Protein AF-A0A5F0LUX5-F1 (afdb_monomer_lite)

Sequence (230 aa):
MQLNRREIWKDPVWSKVIAALILGTASVIAITFIPDWETKIPALLRSEINIKIWLLVAMMLAMIVACCYFKSGRQEKNENITSAQWFAEIEEQIRDCNYARIYLREFTHPDKFRSEHRESLFSFMTSLANRLKAGADIKIIAYHDTPSEKSGVDWLKVEVQDDKALLEKIKLIQIQPTSNASSMYLFDNGIVIYNRRSKSNYTYHIDDQKGSIVHLLIENGFAMTEKGLS

Structure (mmCIF, N/CA/C/O backbone):
data_AF-A0A5F0LUX5-F1
#
_entry.id   AF-A0A5F0LUX5-F1
#
loop_
_atom_site.group_PDB
_atom_site.id
_atom_site.type_symbol
_atom_site.label_atom_id
_atom_site.label_alt_id
_atom_site.label_comp_id
_atom_site.label_asym_id
_atom_site.label_entity_id
_atom_site.label_seq_id
_atom_site.pdbx_PDB_ins_code
_atom_site.Cartn_x
_atom_site.Cartn_y
_atom_site.Cartn_z
_atom_site.occupancy
_atom_site.B_iso_or_equiv
_atom_site.auth_seq_id
_atom_site.auth_comp_id
_atom_site.auth_asym_id
_atom_site.auth_atom_id
_atom_site.pdbx_PDB_model_num
ATOM 1 N N . MET A 1 1 ? 3.925 -30.697 -13.540 1.00 39.03 1 MET A N 1
ATOM 2 C CA . MET A 1 1 ? 4.472 -29.328 -13.454 1.00 39.03 1 MET A CA 1
ATOM 3 C C . MET A 1 1 ? 4.975 -28.942 -14.841 1.00 39.03 1 MET A C 1
ATOM 5 O O . MET A 1 1 ? 6.067 -29.339 -15.222 1.00 39.03 1 MET A O 1
ATOM 9 N N . GLN A 1 2 ? 4.135 -28.307 -15.662 1.00 35.53 2 GLN A N 1
ATOM 10 C CA . GLN A 1 2 ? 4.548 -27.831 -16.984 1.00 35.53 2 GLN A CA 1
ATOM 11 C C . GLN A 1 2 ? 4.947 -26.367 -16.835 1.00 35.53 2 GLN A C 1
ATOM 13 O O . GLN A 1 2 ? 4.088 -25.502 -16.714 1.00 35.53 2 GLN A O 1
ATOM 18 N N . LEU A 1 3 ? 6.252 -26.099 -16.779 1.00 44.84 3 LEU A N 1
ATOM 19 C CA . LEU A 1 3 ? 6.750 -24.731 -16.870 1.00 44.84 3 LEU A CA 1
ATOM 20 C C . LEU A 1 3 ? 6.350 -24.178 -18.239 1.00 44.84 3 LEU A C 1
ATOM 22 O O . LEU A 1 3 ? 6.792 -24.678 -19.279 1.00 44.84 3 LEU A O 1
ATOM 26 N N . ASN A 1 4 ? 5.492 -23.163 -18.236 1.00 53.38 4 ASN A N 1
ATOM 27 C CA . ASN A 1 4 ? 5.083 -22.463 -19.438 1.00 53.38 4 ASN A CA 1
ATOM 28 C C . ASN A 1 4 ? 6.338 -21.818 -20.049 1.00 53.38 4 ASN A C 1
ATOM 30 O O . ASN A 1 4 ? 6.911 -20.886 -19.487 1.00 53.38 4 ASN A O 1
ATOM 34 N N . ARG A 1 5 ? 6.828 -22.344 -21.182 1.00 51.91 5 ARG A N 1
ATOM 35 C CA . ARG A 1 5 ? 8.139 -21.970 -21.762 1.00 51.91 5 ARG A CA 1
ATOM 36 C C . ARG A 1 5 ? 8.290 -20.469 -22.030 1.00 51.91 5 ARG A C 1
ATOM 38 O O . ARG A 1 5 ? 9.411 -19.983 -22.116 1.00 51.91 5 ARG A O 1
ATOM 45 N N . ARG A 1 6 ? 7.180 -19.734 -22.158 1.00 53.44 6 ARG A N 1
ATOM 46 C CA . ARG A 1 6 ? 7.165 -18.273 -22.336 1.00 53.44 6 ARG A CA 1
ATOM 47 C C . ARG A 1 6 ? 7.378 -17.485 -21.037 1.00 53.44 6 ARG A C 1
ATOM 49 O O . ARG A 1 6 ? 7.792 -16.334 -21.112 1.00 53.44 6 ARG A O 1
ATOM 56 N N . GLU A 1 7 ? 7.123 -18.075 -19.873 1.00 56.16 7 GLU A N 1
ATOM 57 C CA . GLU A 1 7 ? 7.269 -17.417 -18.564 1.00 56.16 7 GLU A CA 1
ATOM 58 C C . GLU A 1 7 ? 8.693 -17.514 -18.012 1.00 56.16 7 GLU A C 1
ATOM 60 O O . GLU A 1 7 ? 9.159 -16.570 -17.383 1.00 56.16 7 GLU A O 1
ATOM 65 N N . ILE A 1 8 ? 9.435 -18.578 -18.343 1.00 55.50 8 ILE A N 1
ATOM 66 C CA . ILE A 1 8 ? 10.843 -18.747 -17.932 1.00 55.50 8 ILE A CA 1
ATOM 67 C C . ILE A 1 8 ? 11.717 -17.567 -18.398 1.00 55.50 8 ILE A C 1
ATOM 69 O O . ILE A 1 8 ? 12.615 -17.128 -17.685 1.00 55.50 8 ILE A O 1
ATOM 73 N N . TRP A 1 9 ? 11.430 -17.013 -19.580 1.00 50.03 9 TRP A N 1
ATOM 74 C CA . TRP A 1 9 ? 12.147 -15.852 -20.120 1.00 50.03 9 TRP A CA 1
ATOM 75 C C . TRP A 1 9 ? 11.791 -14.529 -19.433 1.00 50.03 9 TRP A C 1
ATOM 77 O O . TRP A 1 9 ? 12.544 -13.566 -19.552 1.00 50.03 9 TRP A O 1
ATOM 87 N N . LYS A 1 10 ? 10.654 -14.470 -18.731 1.00 50.97 10 LYS A N 1
ATOM 88 C CA . LYS A 1 10 ? 10.195 -13.284 -17.993 1.00 50.97 10 LYS A CA 1
ATOM 89 C C . LYS A 1 10 ? 10.723 -13.247 -16.557 1.00 50.97 10 LYS A C 1
ATOM 91 O O . LYS A 1 10 ? 10.686 -12.190 -15.929 1.00 50.97 10 LYS A O 1
ATOM 96 N N . ASP A 1 11 ? 11.228 -14.369 -16.050 1.00 54.53 11 ASP A N 1
ATOM 97 C CA . ASP A 1 11 ? 11.832 -14.454 -14.725 1.00 54.53 11 ASP A CA 1
ATOM 98 C C . ASP A 1 11 ? 13.263 -13.860 -14.737 1.00 54.53 11 ASP A C 1
ATOM 100 O O . ASP A 1 11 ? 14.115 -14.287 -15.527 1.00 54.53 11 ASP A O 1
ATOM 104 N N . PRO A 1 12 ? 13.568 -12.869 -13.877 1.00 53.97 12 PRO A N 1
ATOM 105 C CA . PRO A 1 12 ? 14.841 -12.143 -13.878 1.00 53.97 12 PRO A CA 1
ATOM 106 C C . PRO A 1 12 ? 16.047 -12.966 -13.402 1.00 53.97 12 PRO A C 1
ATOM 108 O O . PRO A 1 12 ? 17.187 -12.533 -13.599 1.00 53.97 12 PRO A O 1
ATOM 111 N N . VAL A 1 13 ? 15.830 -14.112 -12.753 1.00 62.50 13 VAL A N 1
ATOM 112 C CA . VAL A 1 13 ? 16.888 -15.020 -12.294 1.00 62.50 13 VAL A CA 1
ATOM 113 C C . VAL A 1 13 ? 17.136 -16.088 -13.353 1.00 62.50 13 VAL A C 1
ATOM 115 O O . VAL A 1 13 ? 18.269 -16.240 -13.815 1.00 62.50 13 VAL A O 1
ATOM 118 N N . TRP A 1 14 ? 16.083 -16.767 -13.813 1.00 56.81 14 TRP A N 1
ATOM 119 C CA . TRP A 1 14 ? 16.217 -17.839 -14.805 1.00 56.81 14 TRP A CA 1
ATOM 120 C C . TRP A 1 14 ? 16.662 -17.333 -16.175 1.00 56.81 14 TRP A C 1
ATOM 122 O O . TRP A 1 14 ? 17.494 -17.976 -16.812 1.00 56.81 14 TRP A O 1
ATOM 132 N N . SER A 1 15 ? 16.216 -16.148 -16.597 1.00 56.31 15 SER A N 1
ATOM 133 C CA . SER A 1 15 ? 16.693 -15.525 -17.840 1.00 56.31 15 SER A CA 1
ATOM 134 C C . SER A 1 15 ? 18.202 -15.260 -17.828 1.00 56.31 15 SER A C 1
ATOM 136 O O . SER A 1 15 ? 18.863 -15.478 -18.841 1.00 56.31 15 SER A O 1
ATOM 138 N N . LYS A 1 16 ? 18.782 -14.868 -16.683 1.00 56.31 16 LYS A N 1
ATOM 139 C CA . LYS A 1 16 ? 20.234 -14.662 -16.537 1.00 56.31 16 LYS A CA 1
ATOM 140 C C . LYS A 1 16 ? 21.002 -15.974 -16.561 1.00 56.31 16 LYS A C 1
ATOM 142 O O . LYS A 1 16 ? 22.034 -16.053 -17.219 1.00 56.31 16 LYS A O 1
ATOM 147 N N . VAL A 1 17 ? 20.497 -16.995 -15.867 1.00 65.50 17 VAL A N 1
ATOM 148 C CA . VAL A 1 17 ? 21.111 -18.330 -15.843 1.00 65.50 17 VAL A CA 1
ATOM 149 C C . VAL A 1 17 ? 21.105 -18.940 -17.243 1.00 65.50 17 VAL A C 1
ATOM 151 O O . VAL A 1 17 ? 22.137 -19.419 -17.701 1.00 65.50 17 VAL A O 1
ATOM 154 N N . ILE A 1 18 ? 19.981 -18.853 -17.958 1.00 66.94 18 ILE A N 1
ATOM 155 C CA . ILE A 1 18 ? 19.844 -19.371 -19.323 1.00 66.94 18 ILE A CA 1
ATOM 156 C C . ILE A 1 18 ? 20.700 -18.565 -20.303 1.00 66.94 18 ILE A C 1
ATOM 158 O O . ILE A 1 18 ? 21.395 -19.163 -21.119 1.00 66.94 18 ILE A O 1
ATOM 162 N N . ALA A 1 19 ? 20.727 -17.233 -20.205 1.00 66.12 19 ALA A N 1
ATOM 163 C CA . ALA A 1 19 ? 21.589 -16.401 -21.045 1.00 66.12 19 ALA A CA 1
ATOM 164 C C . ALA A 1 19 ? 23.079 -16.702 -20.817 1.00 66.12 19 ALA A C 1
ATOM 166 O O . ALA A 1 19 ? 23.827 -16.827 -21.782 1.00 66.12 19 ALA A O 1
ATOM 167 N N . ALA A 1 20 ? 23.506 -16.882 -19.564 1.00 66.56 20 ALA A N 1
ATOM 168 C CA . ALA A 1 20 ? 24.876 -17.268 -19.236 1.00 66.56 20 ALA A CA 1
ATOM 169 C C . ALA A 1 20 ? 25.217 -18.675 -19.755 1.00 66.56 20 ALA A C 1
ATOM 171 O O . ALA A 1 20 ? 26.311 -18.882 -20.272 1.00 66.56 20 ALA A O 1
ATOM 172 N N . LEU A 1 21 ? 24.275 -19.621 -19.684 1.00 65.12 21 LEU A N 1
ATOM 173 C CA . LEU A 1 21 ? 24.427 -20.968 -20.242 1.00 65.12 21 LEU A CA 1
ATOM 174 C C . LEU A 1 21 ? 24.542 -20.946 -21.766 1.00 65.12 21 LEU A C 1
ATOM 176 O O . LEU A 1 21 ? 25.412 -21.620 -22.310 1.00 65.12 21 LEU A O 1
ATOM 180 N N . ILE A 1 22 ? 23.713 -20.156 -22.451 1.00 70.12 22 ILE A N 1
ATOM 181 C CA . ILE A 1 22 ? 23.752 -19.996 -23.911 1.00 70.12 22 ILE A CA 1
ATOM 182 C C . ILE A 1 22 ? 25.054 -19.313 -24.338 1.00 70.12 22 ILE A C 1
ATOM 184 O O . ILE A 1 22 ? 25.709 -19.787 -25.258 1.00 70.12 22 ILE A O 1
ATOM 188 N N . LEU A 1 23 ? 25.476 -18.247 -23.653 1.00 65.38 23 LEU A N 1
ATOM 189 C CA . LEU A 1 23 ? 26.739 -17.562 -23.942 1.00 65.38 23 LEU A CA 1
ATOM 190 C C . LEU A 1 23 ? 27.949 -18.461 -23.669 1.00 65.38 23 LEU A C 1
ATOM 192 O O . LEU A 1 23 ? 28.864 -18.521 -24.489 1.00 65.38 23 LEU A O 1
ATOM 196 N N . GLY A 1 24 ? 27.946 -19.196 -22.556 1.00 62.47 24 GLY A N 1
ATOM 197 C CA . GLY A 1 24 ? 29.001 -20.147 -22.213 1.00 62.47 24 GLY A CA 1
ATOM 198 C C . GLY A 1 24 ? 29.095 -21.293 -23.220 1.00 62.47 24 GLY A C 1
ATOM 199 O O . GLY A 1 24 ? 30.175 -21.576 -23.732 1.00 62.47 24 GLY A O 1
ATOM 200 N N . THR A 1 25 ? 27.964 -21.905 -23.581 1.00 64.19 25 THR A N 1
ATOM 201 C CA . THR A 1 25 ? 27.935 -22.991 -24.577 1.00 64.19 25 THR A CA 1
ATOM 202 C C . THR A 1 25 ? 28.280 -22.502 -25.979 1.00 64.19 25 THR A C 1
ATOM 204 O O . THR A 1 25 ? 29.067 -23.157 -26.656 1.00 64.19 25 THR A O 1
ATOM 207 N N . ALA A 1 26 ? 27.796 -21.333 -26.403 1.00 64.44 26 ALA A N 1
ATOM 208 C CA . ALA A 1 26 ? 28.172 -20.735 -27.683 1.00 64.44 26 ALA A CA 1
ATOM 209 C C . ALA A 1 26 ? 29.674 -20.420 -27.751 1.00 64.44 26 ALA A C 1
ATOM 211 O O . ALA A 1 26 ? 30.292 -20.639 -28.789 1.00 64.44 26 ALA A O 1
ATOM 212 N N . SER A 1 27 ? 30.275 -19.971 -26.644 1.00 59.75 27 SER A N 1
ATOM 213 C CA . SER A 1 27 ? 31.717 -19.700 -26.568 1.00 59.75 27 SER A CA 1
ATOM 214 C C . SER A 1 27 ? 32.540 -20.983 -26.685 1.00 59.75 27 SER A C 1
ATOM 216 O O . SER A 1 27 ? 33.513 -21.025 -27.430 1.00 59.75 27 SER A O 1
ATOM 218 N N . VAL A 1 28 ? 32.123 -22.057 -26.007 1.00 60.16 28 VAL A N 1
ATOM 219 C CA . VAL A 1 28 ? 32.787 -23.368 -26.091 1.00 60.16 28 VAL A CA 1
ATOM 220 C C . VAL A 1 28 ? 32.645 -23.969 -27.490 1.00 60.16 28 VAL A C 1
ATOM 222 O O . VAL A 1 28 ? 33.631 -24.435 -28.052 1.00 60.16 28 VAL A O 1
ATOM 225 N N . ILE A 1 29 ? 31.455 -23.899 -28.093 1.00 61.84 29 ILE A N 1
ATOM 226 C CA . ILE A 1 29 ? 31.216 -24.372 -29.463 1.00 61.84 29 ILE A CA 1
ATOM 227 C C . ILE A 1 29 ? 32.040 -23.558 -30.472 1.00 61.84 29 ILE A C 1
ATOM 229 O O . ILE A 1 29 ? 32.637 -24.119 -31.385 1.00 61.84 29 ILE A O 1
ATOM 233 N N . ALA A 1 30 ? 32.140 -22.238 -30.304 1.00 61.66 30 ALA A N 1
ATOM 234 C CA . ALA A 1 30 ? 32.976 -21.406 -31.166 1.00 61.66 30 ALA A CA 1
ATOM 235 C C . ALA A 1 30 ? 34.464 -21.794 -31.091 1.00 61.66 30 ALA A C 1
ATOM 237 O O . ALA A 1 30 ? 35.152 -21.749 -32.109 1.00 61.66 30 ALA A O 1
ATOM 238 N N . ILE A 1 31 ? 34.950 -22.218 -29.918 1.00 57.31 31 ILE A N 1
ATOM 239 C CA . ILE A 1 31 ? 36.327 -22.697 -29.729 1.00 57.31 31 ILE A CA 1
ATOM 240 C C . ILE A 1 31 ? 36.535 -24.065 -30.397 1.00 57.31 31 ILE A C 1
ATOM 242 O O . ILE A 1 31 ? 37.577 -24.280 -31.014 1.00 57.31 31 ILE A O 1
ATOM 246 N N . THR A 1 32 ? 35.551 -24.973 -30.356 1.00 57.22 32 THR A N 1
ATOM 247 C CA . THR A 1 32 ? 35.679 -26.310 -30.970 1.00 57.22 32 THR A CA 1
ATOM 248 C C . THR A 1 32 ? 35.641 -26.296 -32.501 1.00 57.22 32 THR A C 1
ATOM 250 O O . THR A 1 32 ? 36.148 -27.227 -33.123 1.00 57.22 32 THR A O 1
ATOM 253 N N . PHE A 1 33 ? 35.114 -25.239 -33.127 1.00 57.28 33 PHE A N 1
ATOM 254 C CA . PHE A 1 33 ? 35.184 -25.036 -34.582 1.00 57.28 33 PHE A CA 1
ATOM 255 C C . PHE A 1 33 ? 36.511 -24.426 -35.067 1.00 57.28 33 PHE A C 1
ATOM 257 O O . PHE A 1 33 ? 36.697 -24.252 -36.274 1.00 57.28 33 PHE A O 1
ATOM 264 N N . ILE A 1 34 ? 37.447 -24.117 -34.163 1.00 57.03 34 ILE A N 1
ATOM 265 C CA . ILE A 1 34 ? 38.789 -23.644 -34.508 1.00 57.03 34 ILE A CA 1
ATOM 266 C C . ILE A 1 34 ? 39.762 -24.830 -34.400 1.00 57.03 34 ILE A C 1
ATOM 268 O O . ILE A 1 34 ? 40.179 -25.180 -33.294 1.00 57.03 34 ILE A O 1
ATOM 272 N N . PRO A 1 35 ? 40.162 -25.458 -35.522 1.00 51.22 35 PRO A N 1
ATOM 273 C CA . PRO A 1 35 ? 41.185 -26.497 -35.488 1.00 51.22 35 PRO A CA 1
ATOM 274 C C . PRO A 1 35 ? 42.510 -25.916 -34.967 1.00 51.22 35 PRO A C 1
ATOM 276 O O . PRO A 1 35 ? 42.914 -24.813 -35.361 1.00 51.22 35 PRO A O 1
ATOM 279 N N . ASP A 1 36 ? 43.162 -26.661 -34.073 1.00 61.41 36 ASP A N 1
ATOM 280 C CA . ASP A 1 36 ? 44.402 -26.305 -33.362 1.00 61.41 36 ASP A CA 1
ATOM 281 C C . ASP A 1 36 ? 44.287 -25.111 -32.392 1.00 61.41 36 ASP A C 1
ATOM 283 O O . ASP A 1 36 ? 45.225 -24.321 -32.246 1.00 61.41 36 ASP A O 1
ATOM 287 N N . TRP A 1 37 ? 43.143 -24.953 -31.713 1.00 57.84 37 TRP A N 1
ATOM 288 C CA . TRP A 1 37 ? 42.893 -23.845 -30.774 1.00 57.84 37 TRP A CA 1
ATOM 289 C C . TRP A 1 37 ? 43.972 -23.702 -29.682 1.00 57.84 37 TRP A C 1
ATOM 291 O O . TRP A 1 37 ? 44.360 -22.579 -29.355 1.00 57.84 37 TRP A O 1
ATOM 301 N N . GLU A 1 38 ? 44.527 -24.814 -29.191 1.00 58.00 38 GLU A N 1
ATOM 302 C CA . GLU A 1 38 ? 45.569 -24.843 -28.151 1.00 58.00 38 GLU A CA 1
ATOM 303 C C . GLU A 1 38 ? 46.856 -24.108 -28.569 1.00 58.00 38 GLU A C 1
ATOM 305 O O . GLU A 1 38 ? 47.526 -23.497 -27.738 1.00 58.00 38 GLU A O 1
ATOM 310 N N . THR A 1 39 ? 47.175 -24.088 -29.868 1.00 56.75 39 THR A N 1
ATOM 311 C CA . THR A 1 39 ? 48.375 -23.415 -30.402 1.00 56.75 39 THR A CA 1
ATOM 312 C C . THR A 1 39 ? 48.097 -21.996 -30.907 1.00 56.75 39 THR A C 1
ATOM 314 O O . THR A 1 39 ? 49.012 -21.174 -30.986 1.00 56.75 39 THR A O 1
ATOM 317 N N . LYS A 1 40 ? 46.833 -21.667 -31.209 1.00 55.56 40 LYS A N 1
ATOM 318 C CA . LYS A 1 40 ? 46.423 -20.378 -31.795 1.00 55.56 40 LYS A CA 1
ATOM 319 C C . LYS A 1 40 ? 46.017 -19.318 -30.771 1.00 55.56 40 LYS A C 1
ATOM 321 O O . LYS A 1 40 ? 46.127 -18.135 -31.085 1.00 55.56 40 LYS A O 1
ATOM 326 N N . ILE A 1 41 ? 45.614 -19.688 -29.551 1.00 56.81 41 ILE A N 1
ATOM 327 C CA . ILE A 1 41 ? 45.318 -18.717 -28.475 1.00 56.81 41 ILE A CA 1
ATOM 328 C C . ILE A 1 41 ? 46.547 -17.857 -28.103 1.00 56.81 41 ILE A C 1
ATOM 330 O O . ILE A 1 41 ? 46.407 -16.636 -28.013 1.00 56.81 41 ILE A O 1
ATOM 334 N N . PRO A 1 42 ? 47.768 -18.413 -27.967 1.00 52.94 42 PRO A N 1
ATOM 335 C CA . PRO A 1 42 ? 48.966 -17.600 -27.743 1.00 52.94 42 PRO A CA 1
ATOM 336 C C . PRO A 1 42 ? 49.358 -16.742 -28.962 1.00 52.94 42 PRO A C 1
ATOM 338 O O . PRO A 1 42 ? 49.936 -15.668 -28.800 1.00 52.94 42 PRO A O 1
ATOM 341 N N . ALA A 1 43 ? 49.029 -17.187 -30.183 1.00 52.41 43 ALA A N 1
ATOM 342 C CA . ALA A 1 43 ? 49.294 -16.458 -31.429 1.00 52.41 43 ALA A CA 1
ATOM 343 C C . ALA A 1 43 ? 48.304 -15.298 -31.679 1.00 52.41 43 ALA A C 1
ATOM 345 O O . ALA A 1 43 ? 48.686 -14.272 -32.248 1.00 52.41 43 ALA A O 1
ATOM 346 N N . LEU A 1 44 ? 47.065 -15.425 -31.189 1.00 50.25 44 LEU A N 1
ATOM 347 C CA . LEU A 1 44 ? 46.037 -14.373 -31.149 1.00 50.25 44 LEU A CA 1
ATOM 348 C C . LEU A 1 44 ? 46.464 -13.153 -30.316 1.00 50.25 44 LEU A C 1
ATOM 350 O O . LEU A 1 44 ? 46.037 -12.040 -30.600 1.00 50.25 44 LEU A O 1
ATOM 354 N N . LEU A 1 45 ? 47.336 -13.348 -29.323 1.00 50.69 45 LEU A N 1
ATOM 355 C CA . LEU A 1 45 ? 47.925 -12.274 -28.513 1.00 50.69 45 LEU A CA 1
ATOM 356 C C . LEU A 1 45 ? 49.103 -11.560 -29.198 1.00 50.69 45 LEU A C 1
ATOM 358 O O . LEU A 1 45 ? 49.541 -10.521 -28.708 1.00 50.69 45 LEU A O 1
ATOM 362 N N . ARG A 1 46 ? 49.647 -12.109 -30.295 1.00 50.25 46 ARG A N 1
ATOM 363 C CA . ARG A 1 46 ? 50.899 -11.634 -30.914 1.00 50.25 46 ARG A CA 1
ATOM 364 C C . ARG A 1 46 ? 50.812 -11.218 -32.383 1.00 50.25 46 ARG A C 1
ATOM 366 O O . ARG A 1 46 ? 51.818 -10.730 -32.885 1.00 50.25 46 ARG A O 1
ATOM 373 N N . SER A 1 47 ? 49.695 -11.391 -33.089 1.00 46.59 47 SER A N 1
ATOM 374 C CA . SER A 1 47 ? 49.672 -11.152 -34.543 1.00 46.59 47 SER A CA 1
ATOM 375 C C . SER A 1 47 ? 48.464 -10.371 -35.057 1.00 46.59 47 SER A C 1
ATOM 377 O O . SER A 1 47 ? 47.387 -10.377 -34.463 1.00 46.59 47 SER A O 1
ATOM 379 N N . GLU A 1 48 ? 48.718 -9.669 -36.165 1.00 53.56 48 GLU A N 1
ATOM 380 C CA . GLU A 1 48 ? 47.841 -8.763 -36.904 1.00 53.56 48 GLU A CA 1
ATOM 381 C C . GLU A 1 48 ? 46.412 -9.296 -37.051 1.00 53.56 48 GLU A C 1
ATOM 383 O O . GLU A 1 48 ? 46.151 -10.420 -37.487 1.00 53.56 48 GLU A O 1
ATOM 388 N N . ILE A 1 49 ? 45.469 -8.458 -36.630 1.00 52.25 49 ILE A N 1
ATOM 389 C CA . ILE A 1 49 ? 44.107 -8.866 -36.319 1.00 52.25 49 ILE A CA 1
ATOM 390 C C . ILE A 1 49 ? 43.330 -9.152 -37.608 1.00 52.25 49 ILE A C 1
ATOM 392 O O . ILE A 1 49 ? 43.008 -8.259 -38.389 1.00 52.25 49 ILE A O 1
ATOM 396 N N . ASN A 1 50 ? 42.983 -10.422 -37.800 1.00 59.44 50 ASN A N 1
ATOM 397 C CA . ASN A 1 50 ? 42.218 -10.920 -38.937 1.00 59.44 50 ASN A CA 1
ATOM 398 C C . ASN A 1 50 ? 40.753 -10.424 -38.869 1.00 59.44 50 ASN A C 1
ATOM 400 O O . ASN A 1 50 ? 40.089 -10.593 -37.845 1.00 59.44 50 ASN A O 1
ATOM 404 N N . ILE A 1 51 ? 40.218 -9.856 -39.960 1.00 56.16 51 ILE A N 1
ATOM 405 C CA . ILE A 1 51 ? 38.860 -9.260 -40.063 1.00 56.16 51 ILE A CA 1
ATOM 406 C C . ILE A 1 51 ? 37.741 -10.175 -39.529 1.00 56.16 51 ILE A C 1
ATOM 408 O O . ILE A 1 51 ? 36.747 -9.702 -38.976 1.00 56.16 51 ILE A O 1
ATOM 412 N N . LYS A 1 52 ? 37.916 -11.496 -39.632 1.00 57.59 52 LYS A N 1
ATOM 413 C CA . LYS A 1 52 ? 36.961 -12.494 -39.124 1.00 57.59 52 LYS A CA 1
ATOM 414 C C . LYS A 1 52 ? 36.784 -12.445 -37.598 1.00 57.59 52 LYS A C 1
ATOM 416 O O . LYS A 1 52 ? 35.690 -12.710 -37.110 1.00 57.59 52 LYS A O 1
ATOM 421 N N . ILE A 1 53 ? 37.824 -12.071 -36.850 1.00 62.59 53 ILE A N 1
ATOM 422 C CA . ILE A 1 53 ? 37.773 -11.934 -35.385 1.00 62.59 53 ILE A CA 1
ATOM 423 C C . ILE A 1 53 ? 37.002 -10.665 -35.003 1.00 62.59 53 ILE A C 1
ATOM 425 O O . ILE A 1 53 ? 36.156 -10.708 -34.112 1.00 62.59 53 ILE A O 1
ATOM 429 N N . TRP A 1 54 ? 37.207 -9.561 -35.729 1.00 61.19 54 TRP A N 1
ATOM 430 C CA . TRP A 1 54 ? 36.440 -8.326 -35.535 1.00 61.19 54 TRP A CA 1
ATOM 431 C C . TRP A 1 54 ? 34.947 -8.506 -35.820 1.00 61.19 54 TRP A C 1
ATOM 433 O O . TRP A 1 54 ? 34.123 -7.976 -35.079 1.00 61.19 54 TRP A O 1
ATOM 443 N N . LEU A 1 55 ? 34.587 -9.306 -36.829 1.00 63.59 55 LEU A N 1
ATOM 444 C CA . LEU A 1 55 ? 33.194 -9.677 -37.103 1.00 63.59 55 LEU A CA 1
ATOM 445 C C . LEU A 1 55 ? 32.554 -10.442 -35.934 1.00 63.59 55 LEU A C 1
ATOM 447 O O . LEU A 1 55 ? 31.424 -10.142 -35.555 1.00 63.59 55 LEU A O 1
ATOM 451 N N . LEU A 1 56 ? 33.280 -11.380 -35.320 1.00 66.50 56 LEU A N 1
ATOM 452 C CA . LEU A 1 56 ? 32.811 -12.126 -34.145 1.00 66.50 56 LEU A CA 1
ATOM 453 C C . LEU A 1 56 ? 32.617 -11.222 -32.920 1.00 66.50 56 LEU A C 1
ATOM 455 O O . LEU A 1 56 ? 31.588 -11.304 -32.248 1.00 66.50 56 LEU A O 1
ATOM 459 N N . VAL A 1 57 ? 33.569 -10.322 -32.657 1.00 67.75 57 VAL A N 1
ATOM 460 C CA . VAL A 1 57 ? 33.474 -9.344 -31.561 1.00 67.75 57 VAL A CA 1
ATOM 461 C C . VAL A 1 57 ? 32.313 -8.372 -31.789 1.00 67.75 57 VAL A C 1
ATOM 463 O O . VAL A 1 57 ? 31.539 -8.121 -30.866 1.00 67.75 57 VAL A O 1
ATOM 466 N N . ALA A 1 58 ? 32.132 -7.878 -33.017 1.00 67.69 58 ALA A N 1
ATOM 467 C CA . ALA A 1 58 ? 31.020 -7.000 -33.376 1.00 67.69 58 ALA A CA 1
ATOM 468 C C . ALA A 1 58 ? 29.660 -7.691 -33.199 1.00 67.69 58 ALA A C 1
ATOM 470 O O . ALA A 1 58 ? 28.718 -7.082 -32.699 1.00 67.69 58 ALA A O 1
ATOM 471 N N . MET A 1 59 ? 29.563 -8.976 -33.545 1.00 71.31 59 MET A N 1
ATOM 472 C CA . MET A 1 59 ? 28.336 -9.757 -33.398 1.00 71.31 59 MET A CA 1
ATOM 473 C C . MET A 1 59 ? 28.004 -10.037 -31.922 1.00 71.31 59 MET A C 1
ATOM 475 O O . MET A 1 59 ? 26.843 -9.927 -31.530 1.00 71.31 59 MET A O 1
ATOM 479 N N . MET A 1 60 ? 29.009 -10.308 -31.076 1.00 73.25 60 MET A N 1
ATOM 480 C CA . MET A 1 60 ? 28.814 -10.400 -29.621 1.00 73.25 60 MET A CA 1
ATOM 481 C C . MET A 1 60 ? 28.392 -9.059 -29.011 1.00 73.25 60 MET A C 1
ATOM 483 O O . MET A 1 60 ? 27.450 -9.022 -28.221 1.00 73.25 60 MET A O 1
ATOM 487 N N . LEU A 1 61 ? 29.025 -7.950 -29.406 1.00 66.69 61 LEU A N 1
ATOM 488 C CA . LEU A 1 61 ? 28.641 -6.608 -28.957 1.00 66.69 61 LEU A CA 1
ATOM 489 C C . LEU A 1 61 ? 27.218 -6.248 -29.390 1.00 66.69 61 LEU A C 1
ATOM 491 O O . LEU A 1 61 ? 26.453 -5.750 -28.570 1.00 66.69 61 LEU A O 1
ATOM 495 N N . ALA A 1 62 ? 26.828 -6.551 -30.629 1.00 68.94 62 ALA A N 1
ATOM 496 C CA . ALA A 1 62 ? 25.468 -6.331 -31.115 1.00 68.94 62 ALA A CA 1
ATOM 497 C C . ALA A 1 62 ? 24.438 -7.141 -30.313 1.00 68.94 62 ALA A C 1
ATOM 499 O O . ALA A 1 62 ? 23.371 -6.626 -29.987 1.00 68.94 62 ALA A O 1
ATOM 500 N N . MET A 1 63 ? 24.772 -8.376 -29.930 1.00 73.56 63 MET A N 1
ATOM 501 C CA . MET A 1 63 ? 23.913 -9.222 -29.100 1.00 73.56 63 MET A CA 1
ATOM 502 C C . MET A 1 63 ? 23.790 -8.682 -27.666 1.00 73.56 63 MET A C 1
ATOM 504 O O . MET A 1 63 ? 22.689 -8.639 -27.122 1.00 73.56 63 MET A O 1
ATOM 508 N N . ILE A 1 64 ? 24.887 -8.189 -27.079 1.00 71.00 64 ILE A N 1
ATOM 509 C CA . ILE A 1 64 ? 24.887 -7.521 -25.767 1.00 71.00 64 ILE A CA 1
ATOM 510 C C . ILE A 1 64 ? 24.053 -6.235 -25.820 1.00 71.00 64 ILE A C 1
ATOM 512 O O . ILE A 1 64 ? 23.213 -6.019 -24.949 1.00 71.00 64 ILE A O 1
ATOM 516 N N . VAL A 1 65 ? 24.234 -5.404 -26.850 1.00 65.75 65 VAL A N 1
ATOM 517 C CA . VAL A 1 65 ? 23.462 -4.168 -27.048 1.00 65.75 65 VAL A CA 1
ATOM 518 C C . VAL A 1 65 ? 21.983 -4.484 -27.255 1.00 65.75 65 VAL A C 1
ATOM 520 O O . VAL A 1 65 ? 21.149 -3.828 -26.638 1.00 65.75 65 VAL A O 1
ATOM 523 N N . ALA A 1 66 ? 21.641 -5.517 -28.029 1.00 64.94 66 ALA A N 1
ATOM 524 C CA . ALA A 1 66 ? 20.265 -5.977 -28.195 1.00 64.94 66 ALA A CA 1
ATOM 525 C C . ALA A 1 66 ? 19.666 -6.460 -26.863 1.00 64.94 66 ALA A C 1
ATOM 527 O O . ALA A 1 66 ? 18.568 -6.042 -26.508 1.00 64.94 66 ALA A O 1
ATOM 528 N N . CYS A 1 67 ? 20.393 -7.255 -26.070 1.00 60.69 67 CYS A N 1
ATOM 529 C CA . CYS A 1 67 ? 19.959 -7.656 -24.728 1.00 60.69 67 CYS A CA 1
ATOM 530 C C . CYS A 1 67 ? 19.771 -6.454 -23.785 1.00 60.69 67 CYS A C 1
ATOM 532 O O . CYS A 1 67 ? 18.800 -6.418 -23.026 1.00 60.69 67 CYS A O 1
ATOM 534 N N . CYS A 1 68 ? 20.650 -5.452 -23.846 1.00 52.47 68 CYS A N 1
ATOM 535 C CA . CYS A 1 68 ? 20.506 -4.205 -23.092 1.00 52.47 68 CYS A CA 1
ATOM 536 C C . CYS A 1 68 ? 19.297 -3.378 -23.565 1.00 52.47 68 CYS A C 1
ATOM 538 O O . CYS A 1 68 ? 18.576 -2.834 -22.730 1.00 52.47 68 CYS A O 1
ATOM 540 N N . TYR A 1 69 ? 19.018 -3.339 -24.872 1.00 52.34 69 TYR A N 1
ATOM 541 C CA . TYR A 1 69 ? 17.844 -2.670 -25.440 1.00 52.34 69 TYR A CA 1
ATOM 542 C C . TYR A 1 69 ? 16.535 -3.372 -25.058 1.00 52.34 69 TYR A C 1
ATOM 544 O O . TYR A 1 69 ? 15.587 -2.709 -24.643 1.00 52.34 69 TYR A O 1
ATOM 552 N N . PHE A 1 70 ? 16.488 -4.708 -25.090 1.00 52.56 70 PHE A N 1
ATOM 553 C CA . PHE A 1 70 ? 15.326 -5.475 -24.623 1.00 52.56 70 PHE A CA 1
ATOM 554 C C . PHE A 1 70 ? 15.079 -5.306 -23.115 1.00 52.56 70 PHE A C 1
ATOM 556 O O . PHE A 1 70 ? 13.929 -5.302 -22.679 1.00 52.56 70 PHE A O 1
ATOM 563 N N . LYS A 1 71 ? 16.130 -5.084 -22.313 1.00 45.59 71 LYS A N 1
ATOM 564 C CA . LYS A 1 71 ? 16.017 -4.738 -20.885 1.00 45.59 71 LYS A CA 1
ATOM 565 C C . LYS A 1 71 ? 15.455 -3.323 -20.658 1.00 45.59 71 LYS A C 1
ATOM 567 O O . LYS A 1 71 ? 14.808 -3.090 -19.642 1.00 45.59 71 LYS A O 1
ATOM 572 N N . SER A 1 72 ? 15.657 -2.406 -21.606 1.00 36.59 72 SER A N 1
ATOM 573 C CA . SER A 1 72 ? 15.175 -1.016 -21.555 1.00 36.59 72 SER A CA 1
ATOM 574 C C . SER A 1 72 ? 13.704 -0.842 -21.962 1.00 36.59 72 SER A C 1
ATOM 576 O O . SER A 1 72 ? 13.169 0.256 -21.829 1.00 36.59 72 SER A O 1
ATOM 578 N N . GLY A 1 73 ? 13.036 -1.897 -22.446 1.00 34.81 73 GLY A N 1
ATOM 579 C CA . GLY A 1 73 ? 11.614 -1.863 -22.816 1.00 34.81 73 GLY A CA 1
ATOM 580 C C . GLY A 1 73 ? 10.648 -1.859 -21.626 1.00 34.81 73 GLY A C 1
ATOM 581 O O . GLY A 1 73 ? 9.457 -1.618 -21.805 1.00 34.81 73 GLY A O 1
ATOM 582 N N . ARG A 1 74 ? 11.140 -2.093 -20.403 1.00 42.47 74 ARG A N 1
ATOM 583 C CA . ARG A 1 74 ? 10.372 -1.833 -19.183 1.00 42.47 74 ARG A CA 1
ATOM 584 C C . ARG A 1 74 ? 10.564 -0.356 -18.850 1.00 42.47 74 ARG A C 1
ATOM 586 O O . ARG A 1 74 ? 11.404 -0.005 -18.028 1.00 42.47 74 ARG A O 1
ATOM 593 N N . GLN A 1 75 ? 9.839 0.510 -19.561 1.00 34.28 75 GLN A N 1
ATOM 594 C CA . GLN A 1 75 ? 9.596 1.861 -19.069 1.00 34.28 75 GLN A CA 1
ATOM 595 C C . GLN A 1 75 ? 8.970 1.698 -17.681 1.00 34.28 75 GLN A C 1
ATOM 597 O O . GLN A 1 75 ? 7.793 1.366 -17.567 1.00 34.28 75 GLN A O 1
ATOM 602 N N . GLU A 1 76 ? 9.762 1.903 -16.625 1.00 43.91 76 GLU A N 1
ATOM 603 C CA . GLU A 1 76 ? 9.227 2.519 -15.417 1.00 43.91 76 GLU A CA 1
ATOM 604 C C . GLU A 1 76 ? 8.529 3.770 -15.926 1.00 43.91 76 GLU A C 1
ATOM 606 O O . GLU A 1 76 ? 9.175 4.705 -16.414 1.00 43.91 76 GLU A O 1
ATOM 611 N N . LYS A 1 77 ? 7.200 3.733 -15.949 1.00 44.16 77 LYS A N 1
ATOM 612 C CA . LYS A 1 77 ? 6.379 4.885 -16.271 1.00 44.16 77 LYS A CA 1
ATOM 613 C C . LYS A 1 77 ? 6.555 5.835 -15.084 1.00 44.16 77 LYS A C 1
ATOM 615 O O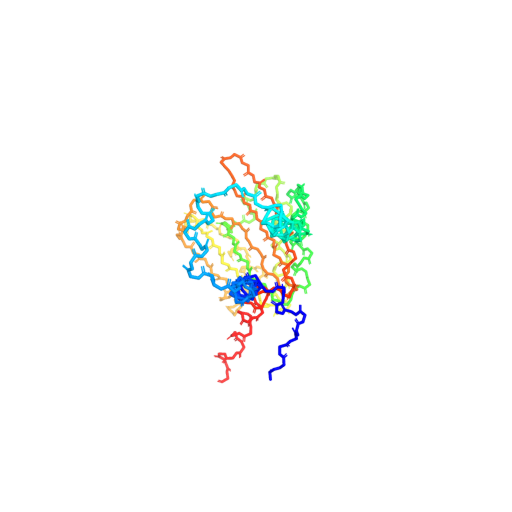 . LYS A 1 77 ? 5.713 5.906 -14.204 1.00 44.16 77 LYS A O 1
ATOM 620 N N . ASN A 1 78 ? 7.705 6.513 -15.035 1.00 46.75 78 ASN A N 1
ATOM 621 C CA . ASN A 1 78 ? 8.033 7.607 -14.125 1.00 46.75 78 ASN A CA 1
ATOM 622 C C . ASN A 1 78 ? 7.188 8.828 -14.527 1.00 46.75 78 ASN A C 1
ATOM 624 O O . ASN A 1 78 ? 7.702 9.901 -14.841 1.00 46.75 78 ASN A O 1
ATOM 628 N N . GLU A 1 79 ? 5.869 8.655 -14.595 1.00 55.72 79 GLU A N 1
ATOM 629 C CA . GLU A 1 79 ? 4.952 9.773 -14.499 1.00 55.72 79 GLU A CA 1
ATOM 630 C C . GLU A 1 79 ? 5.110 10.283 -13.068 1.00 55.72 79 GLU A C 1
ATOM 632 O O . GLU A 1 79 ? 4.918 9.536 -12.112 1.00 55.72 79 GLU A O 1
ATOM 637 N N . ASN A 1 80 ? 5.553 11.533 -12.913 1.00 70.38 80 ASN A N 1
ATOM 638 C CA . ASN A 1 80 ? 5.573 12.205 -11.618 1.00 70.38 80 ASN A CA 1
ATOM 639 C C . ASN A 1 80 ? 4.123 12.322 -11.128 1.00 70.38 80 ASN A C 1
ATOM 641 O O . ASN A 1 80 ? 3.468 13.336 -11.371 1.00 70.38 80 ASN A O 1
ATOM 645 N N . ILE A 1 81 ? 3.603 11.275 -10.490 1.00 86.88 81 ILE A N 1
ATOM 646 C CA . ILE A 1 81 ? 2.256 11.295 -9.9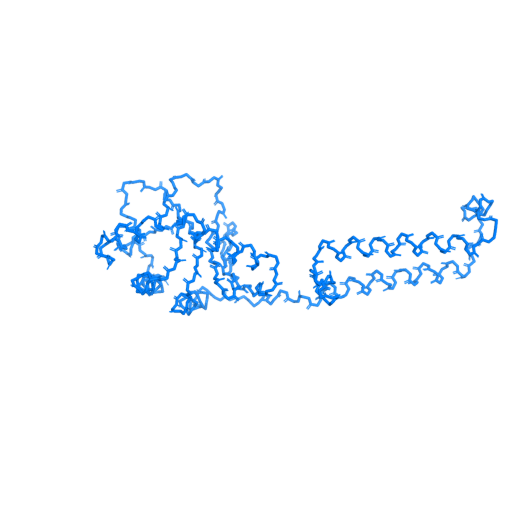38 1.00 86.88 81 ILE A CA 1
ATOM 647 C C . ILE A 1 81 ? 2.243 12.236 -8.737 1.00 86.88 81 ILE A C 1
ATOM 649 O O . ILE A 1 81 ? 3.151 12.262 -7.898 1.00 86.88 81 ILE A O 1
ATOM 653 N N . THR A 1 82 ? 1.210 13.064 -8.682 1.00 87.94 82 THR A N 1
ATOM 654 C CA . THR A 1 82 ? 0.992 13.975 -7.560 1.00 87.94 82 THR A CA 1
ATOM 655 C C . THR A 1 82 ? 0.546 13.194 -6.324 1.00 87.94 82 THR A C 1
ATOM 657 O O . THR A 1 82 ? 0.015 12.088 -6.432 1.00 87.94 82 THR A O 1
ATOM 660 N N . SER A 1 83 ? 0.701 13.780 -5.135 1.00 87.00 83 SER A N 1
ATOM 661 C CA . SER A 1 83 ? 0.181 13.180 -3.897 1.00 87.00 83 SER A CA 1
ATOM 662 C C . SER A 1 83 ? -1.329 12.931 -3.963 1.00 87.00 83 SER A C 1
ATOM 664 O O . SER A 1 83 ? -1.799 11.917 -3.461 1.00 87.00 83 SER A O 1
ATOM 666 N N . ALA A 1 84 ? -2.083 13.821 -4.617 1.00 86.38 84 ALA A N 1
ATOM 667 C CA . ALA A 1 84 ? -3.524 13.677 -4.801 1.00 86.38 84 ALA A CA 1
ATOM 668 C C . ALA A 1 84 ? -3.878 12.452 -5.659 1.00 86.38 84 ALA A C 1
ATOM 670 O O . ALA A 1 84 ? -4.715 11.652 -5.255 1.00 86.38 84 ALA A O 1
ATOM 671 N N . GLN A 1 85 ? -3.202 12.267 -6.799 1.00 90.44 85 GLN A N 1
ATOM 672 C CA . GLN A 1 85 ? -3.377 11.078 -7.645 1.00 90.44 85 GLN A CA 1
ATOM 673 C C . GLN A 1 85 ? -2.974 9.800 -6.908 1.00 90.44 85 GLN A C 1
ATOM 675 O O . GLN A 1 85 ? -3.664 8.793 -6.992 1.00 90.44 85 GLN A O 1
ATOM 680 N N . TRP A 1 86 ? -1.885 9.861 -6.142 1.00 90.75 86 TRP A N 1
ATOM 681 C CA . TRP A 1 86 ? -1.418 8.738 -5.340 1.00 90.75 86 TRP A CA 1
ATOM 682 C C . TRP A 1 86 ? -2.438 8.320 -4.272 1.00 90.75 86 TRP A C 1
ATOM 684 O O . TRP A 1 86 ? -2.717 7.134 -4.131 1.00 90.75 86 TRP A O 1
ATOM 694 N N . PHE A 1 87 ? -3.040 9.273 -3.552 1.00 90.12 87 PHE A N 1
ATOM 695 C CA . PHE A 1 87 ? -4.107 8.969 -2.592 1.00 90.12 87 PHE A CA 1
ATOM 696 C C . PHE A 1 87 ? -5.385 8.463 -3.263 1.00 90.12 87 PHE A C 1
ATOM 698 O O . PHE A 1 87 ? -6.008 7.550 -2.727 1.00 90.12 87 PHE A O 1
ATOM 705 N N . ALA A 1 88 ? -5.761 9.028 -4.413 1.00 90.38 88 ALA A N 1
ATOM 706 C CA . ALA A 1 88 ? -6.932 8.585 -5.165 1.00 90.38 88 ALA A CA 1
ATOM 707 C C . ALA A 1 88 ? -6.798 7.119 -5.599 1.00 90.38 88 ALA A C 1
ATOM 709 O O . ALA A 1 88 ? -7.724 6.340 -5.392 1.00 90.38 88 ALA A O 1
ATOM 710 N N . GLU A 1 89 ? -5.623 6.727 -6.100 1.00 92.94 89 GLU A N 1
ATOM 711 C CA . GLU A 1 89 ? -5.347 5.337 -6.468 1.00 92.94 89 GLU A CA 1
ATOM 712 C C . GLU A 1 89 ? -5.432 4.408 -5.248 1.00 92.94 89 GLU A C 1
ATOM 714 O O . GLU A 1 89 ? -6.067 3.362 -5.305 1.00 92.94 89 GLU A O 1
ATOM 719 N N . ILE A 1 90 ? -4.842 4.789 -4.108 1.00 92.81 90 ILE A N 1
ATOM 720 C CA . ILE A 1 90 ? -4.935 3.984 -2.878 1.00 92.81 90 ILE A CA 1
ATOM 721 C C . ILE A 1 90 ? -6.398 3.781 -2.472 1.00 92.81 90 ILE A C 1
ATOM 723 O O . ILE A 1 90 ? -6.777 2.679 -2.073 1.00 92.81 90 ILE A O 1
ATOM 727 N N . GLU A 1 91 ? -7.212 4.834 -2.543 1.00 91.94 91 GLU A N 1
ATOM 728 C CA . GLU A 1 91 ? -8.630 4.756 -2.204 1.00 91.94 91 GLU A CA 1
ATOM 729 C C . GLU A 1 91 ? -9.387 3.810 -3.145 1.00 91.94 91 GLU A C 1
ATOM 731 O O . GLU A 1 91 ? -10.155 2.970 -2.672 1.00 91.94 91 GLU A O 1
ATOM 736 N N . GLU A 1 92 ? -9.137 3.911 -4.451 1.00 93.31 92 GLU A N 1
ATOM 737 C CA . GLU A 1 92 ? -9.711 3.022 -5.463 1.00 93.31 92 GLU A CA 1
ATOM 738 C C . GLU A 1 92 ? -9.356 1.560 -5.175 1.00 93.31 92 GLU A C 1
ATOM 740 O O . GLU A 1 92 ? -10.250 0.723 -5.041 1.00 93.31 92 GLU A O 1
ATOM 745 N N . GLN A 1 93 ? -8.073 1.263 -4.951 1.00 94.06 93 GLN A N 1
ATOM 746 C CA . GLN A 1 93 ? -7.619 -0.098 -4.667 1.00 94.06 93 GLN A CA 1
ATOM 747 C C . GLN A 1 93 ? -8.206 -0.665 -3.364 1.00 94.06 93 GLN A C 1
ATOM 749 O O . GLN A 1 93 ? -8.521 -1.851 -3.282 1.00 94.06 93 GLN A O 1
ATOM 754 N N . ILE A 1 94 ? -8.395 0.156 -2.327 1.00 93.50 94 ILE A N 1
ATOM 755 C CA . ILE A 1 94 ? -8.971 -0.298 -1.048 1.00 93.50 94 ILE A CA 1
ATOM 756 C C . ILE A 1 94 ? -10.454 -0.618 -1.161 1.00 93.50 94 ILE A C 1
ATOM 758 O O . ILE A 1 94 ? -10.937 -1.513 -0.467 1.00 93.50 94 ILE A O 1
ATOM 762 N N . ARG A 1 95 ? -11.187 0.105 -2.007 1.00 90.50 95 ARG A N 1
ATOM 763 C CA . ARG A 1 95 ? -12.633 -0.073 -2.147 1.00 90.50 95 ARG A CA 1
ATOM 764 C C . ARG A 1 95 ? -12.992 -1.489 -2.607 1.00 90.50 95 ARG A C 1
ATOM 766 O O . ARG A 1 95 ? -13.958 -2.060 -2.096 1.00 90.50 95 ARG A O 1
ATOM 773 N N . ASP A 1 96 ? -12.164 -2.061 -3.480 1.00 87.38 96 ASP A N 1
ATOM 774 C CA . ASP A 1 96 ? -12.462 -3.316 -4.173 1.00 87.38 96 ASP A CA 1
ATOM 775 C C . ASP A 1 96 ? -11.574 -4.508 -3.752 1.00 87.38 96 ASP A C 1
ATOM 777 O O . ASP A 1 96 ? -11.874 -5.646 -4.118 1.00 87.38 96 ASP A O 1
ATOM 781 N N . CYS A 1 97 ? -10.519 -4.310 -2.949 1.00 89.12 97 CYS A N 1
ATOM 782 C CA . CYS A 1 97 ? -9.576 -5.392 -2.621 1.00 89.12 97 CYS A CA 1
ATOM 783 C C . CYS A 1 97 ? -10.138 -6.429 -1.639 1.00 89.12 97 CYS A C 1
ATOM 785 O O . CYS A 1 97 ? -10.741 -6.098 -0.622 1.00 89.12 97 CYS A O 1
ATOM 787 N N . ASN A 1 98 ? -9.908 -7.720 -1.858 1.00 88.56 98 ASN A N 1
ATOM 788 C CA . ASN A 1 98 ? -10.222 -8.751 -0.857 1.00 88.56 98 ASN A CA 1
ATOM 789 C C . ASN A 1 98 ? -9.079 -8.934 0.140 1.00 88.56 98 ASN A C 1
ATOM 791 O O . ASN A 1 98 ? -9.324 -9.232 1.309 1.00 88.56 98 ASN A O 1
ATOM 795 N N . TYR A 1 99 ? -7.845 -8.706 -0.311 1.00 87.75 99 TYR A N 1
ATOM 796 C CA . TYR A 1 99 ? -6.650 -8.815 0.512 1.00 87.75 99 TYR A CA 1
ATOM 797 C C . TYR A 1 99 ? -5.736 -7.613 0.295 1.00 87.75 99 TYR A C 1
ATOM 799 O O . TYR A 1 99 ? -5.514 -7.172 -0.833 1.00 8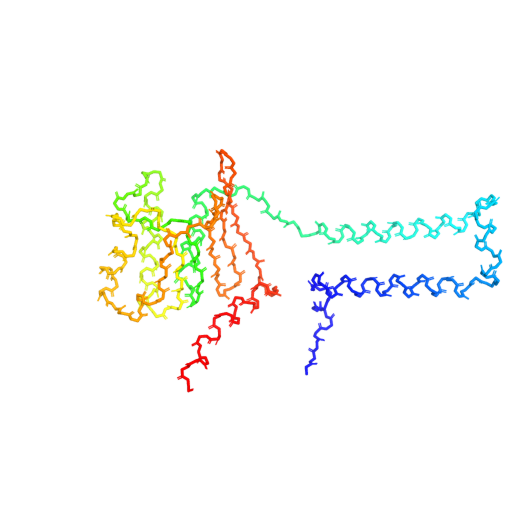7.75 99 TYR A O 1
ATOM 807 N N . ALA A 1 100 ? -5.158 -7.111 1.387 1.00 90.06 100 ALA A N 1
ATOM 808 C CA . ALA A 1 100 ? -4.095 -6.119 1.310 1.00 90.06 100 ALA A CA 1
ATOM 809 C C . ALA A 1 100 ? -3.085 -6.269 2.454 1.00 90.06 100 ALA A C 1
ATOM 811 O O . ALA A 1 100 ? -3.420 -6.685 3.572 1.00 90.06 100 ALA A O 1
ATOM 812 N N . ARG A 1 101 ? -1.826 -5.907 2.192 1.00 89.31 101 ARG A N 1
ATOM 813 C CA . ARG A 1 101 ? -0.805 -5.662 3.222 1.00 89.31 101 ARG A CA 1
ATOM 814 C C . ARG A 1 101 ? -0.375 -4.207 3.133 1.00 89.31 101 ARG A C 1
ATOM 816 O O . ARG A 1 101 ? 0.159 -3.770 2.117 1.00 89.31 101 ARG A O 1
ATOM 823 N N . ILE A 1 102 ? -0.619 -3.465 4.202 1.00 90.75 102 ILE A N 1
ATOM 824 C CA . ILE A 1 102 ? -0.367 -2.032 4.267 1.00 90.75 102 ILE A CA 1
ATOM 825 C C . ILE A 1 102 ? 0.739 -1.792 5.287 1.00 90.75 102 ILE A C 1
ATOM 827 O O . ILE A 1 102 ? 0.584 -2.097 6.465 1.00 90.75 102 ILE A O 1
ATOM 831 N N . TYR A 1 103 ? 1.848 -1.226 4.838 1.00 88.31 103 TYR A N 1
ATOM 832 C CA . TYR A 1 103 ? 2.964 -0.801 5.665 1.00 88.31 103 TYR A CA 1
ATOM 833 C C . TYR A 1 103 ? 2.931 0.716 5.744 1.00 88.31 103 TYR A C 1
ATOM 835 O O . TYR A 1 103 ? 3.157 1.396 4.746 1.00 88.31 103 TYR A O 1
ATOM 843 N N . LEU A 1 104 ? 2.632 1.262 6.915 1.00 86.56 104 LEU A N 1
ATOM 844 C CA . LEU A 1 104 ? 2.570 2.704 7.115 1.00 86.56 104 LEU A CA 1
ATOM 845 C C . LEU A 1 104 ? 3.787 3.162 7.889 1.00 86.56 104 LEU A C 1
ATOM 847 O O . LEU A 1 104 ? 4.114 2.611 8.940 1.00 86.56 104 LEU A O 1
ATOM 851 N N . ARG A 1 105 ? 4.423 4.226 7.402 1.00 81.44 105 ARG A N 1
ATOM 852 C CA . ARG A 1 105 ? 5.458 4.907 8.177 1.00 81.44 105 ARG A CA 1
ATOM 853 C C . ARG A 1 105 ? 4.902 5.431 9.498 1.00 81.44 105 ARG A C 1
ATOM 855 O O . ARG A 1 105 ? 5.581 5.334 10.503 1.00 81.44 105 ARG A O 1
ATOM 862 N N . GLU A 1 106 ? 3.705 5.993 9.467 1.00 80.62 106 GLU A N 1
ATOM 863 C CA . GLU A 1 106 ? 3.015 6.520 10.634 1.00 80.62 106 GLU A CA 1
ATOM 864 C C . GLU A 1 106 ? 1.523 6.256 10.450 1.00 80.62 106 GLU A C 1
ATOM 866 O O . GLU A 1 106 ? 1.003 6.398 9.340 1.00 80.62 106 GLU A O 1
ATOM 871 N N . PHE A 1 107 ? 0.840 5.862 11.523 1.00 83.62 107 PHE A N 1
ATOM 872 C CA . PHE A 1 107 ? -0.613 5.731 11.524 1.00 83.62 107 PHE A CA 1
ATOM 873 C C . PHE A 1 107 ? -1.211 6.677 12.556 1.00 83.62 107 PHE A C 1
ATOM 875 O O . PHE A 1 107 ? -1.561 6.285 13.669 1.00 83.62 107 PHE A O 1
ATOM 882 N N . THR A 1 108 ? -1.260 7.953 12.184 1.00 84.19 108 THR A N 1
ATOM 883 C CA . THR A 1 108 ? -1.718 9.053 13.034 1.00 84.19 108 THR A CA 1
ATOM 884 C C . THR A 1 108 ? -3.243 9.053 13.172 1.00 84.19 108 THR A C 1
ATOM 886 O O . THR A 1 108 ? -3.962 8.676 12.249 1.00 84.19 108 THR A O 1
ATOM 889 N N . HIS A 1 109 ? -3.754 9.507 14.317 1.00 85.81 109 HIS A N 1
ATOM 890 C CA . HIS A 1 109 ? -5.188 9.746 14.499 1.00 85.81 109 HIS A CA 1
ATOM 891 C C . HIS A 1 109 ? -5.686 10.892 13.586 1.00 85.81 109 HIS A C 1
ATOM 893 O O . HIS A 1 109 ? -4.971 11.895 13.461 1.00 85.81 109 HIS A O 1
ATOM 899 N N . PRO A 1 110 ? -6.908 10.815 13.013 1.00 84.88 110 PRO A N 1
ATOM 900 C CA . PRO A 1 110 ? -7.452 11.839 12.111 1.00 84.88 110 PRO A CA 1
ATOM 901 C C . PRO A 1 110 ? -7.401 13.283 12.612 1.00 84.88 110 PRO A C 1
ATOM 903 O O . PRO A 1 110 ? -7.163 14.207 11.836 1.00 84.88 110 PRO A O 1
ATOM 906 N N . ASP A 1 111 ? -7.572 13.483 13.919 1.00 85.12 111 ASP A N 1
ATOM 907 C CA . ASP A 1 111 ? -7.488 14.799 14.575 1.00 85.12 111 ASP A CA 1
ATOM 908 C C . ASP A 1 111 ? -6.152 15.523 14.346 1.00 85.12 111 ASP A C 1
ATOM 910 O O . ASP A 1 111 ? -6.079 16.744 14.473 1.00 85.12 111 ASP A O 1
ATOM 914 N N . LYS A 1 112 ? -5.090 14.781 14.018 1.00 84.38 112 LYS A N 1
ATOM 915 C CA . LYS A 1 112 ? -3.734 15.303 13.813 1.00 84.38 112 LYS A CA 1
ATOM 916 C C . LYS A 1 112 ? -3.330 15.386 12.347 1.00 84.38 112 LYS A C 1
ATOM 918 O O . LYS A 1 112 ? -2.182 15.717 12.045 1.00 84.38 112 LYS A O 1
ATOM 923 N N . PHE A 1 113 ? -4.236 15.070 11.427 1.00 85.19 113 PHE A N 1
ATOM 924 C CA . PHE A 1 113 ? -3.929 15.176 10.012 1.00 85.19 113 PHE A CA 1
ATOM 925 C C . PHE A 1 113 ? -3.608 16.617 9.635 1.00 85.19 113 PHE A C 1
ATOM 927 O O . PHE A 1 113 ? -4.325 17.558 9.982 1.00 85.19 113 PHE A O 1
ATOM 934 N N . ARG A 1 114 ? -2.513 16.779 8.888 1.00 80.81 114 ARG A N 1
ATOM 935 C CA . ARG A 1 114 ? -2.145 18.064 8.296 1.00 80.81 114 ARG A CA 1
ATOM 936 C C . ARG A 1 114 ? -3.257 18.503 7.353 1.00 80.81 114 ARG A C 1
ATOM 938 O O . ARG A 1 114 ? -3.765 17.682 6.591 1.00 80.81 114 ARG A O 1
ATOM 945 N N . SER A 1 115 ? -3.595 19.789 7.382 1.00 84.00 115 SER A N 1
ATOM 946 C CA . SER A 1 115 ? -4.669 20.371 6.565 1.00 84.00 115 SER A CA 1
ATOM 947 C C . SER A 1 115 ? -4.551 20.004 5.084 1.00 84.00 115 SER A C 1
ATOM 949 O O . SER A 1 115 ? -5.547 19.638 4.475 1.00 84.00 115 SER A O 1
ATOM 951 N N . GLU A 1 116 ? -3.330 20.006 4.546 1.00 82.25 116 GLU A N 1
ATOM 952 C CA . GLU A 1 116 ? -3.011 19.705 3.141 1.00 82.25 116 GLU A CA 1
ATOM 953 C C . GLU A 1 116 ? -3.480 18.323 2.656 1.00 82.25 116 GLU A C 1
ATOM 955 O O . GLU A 1 116 ? -3.736 18.146 1.467 1.00 82.25 116 GLU A O 1
ATOM 960 N N . HIS A 1 117 ? -3.569 17.327 3.544 1.00 81.31 117 HIS A N 1
ATOM 961 C CA . HIS A 1 117 ? -3.912 15.941 3.185 1.00 81.31 117 HIS A CA 1
ATOM 962 C C . HIS A 1 117 ? -5.064 15.376 4.019 1.00 81.31 117 HIS A C 1
ATOM 964 O O . HIS A 1 117 ? -5.344 14.180 3.958 1.00 81.31 117 HIS A O 1
ATOM 970 N N . ARG A 1 118 ? -5.724 16.219 4.821 1.00 85.94 118 ARG A N 1
ATOM 971 C CA . ARG A 1 118 ? -6.715 15.784 5.807 1.00 85.94 118 ARG A CA 1
ATOM 972 C C . ARG A 1 118 ? -7.878 15.036 5.170 1.00 85.94 118 ARG A C 1
ATOM 974 O O . ARG A 1 118 ? -8.233 13.972 5.661 1.00 85.94 118 ARG A O 1
ATOM 981 N N . GLU A 1 119 ? -8.438 15.571 4.091 1.00 87.88 119 GLU A N 1
ATOM 982 C CA . GLU A 1 119 ? -9.578 14.959 3.401 1.00 87.88 119 GLU A CA 1
ATOM 983 C C . GLU A 1 119 ? -9.204 13.605 2.792 1.00 87.88 119 GLU A C 1
ATOM 985 O O . GLU A 1 119 ? -9.876 12.612 3.055 1.00 87.88 119 GLU A O 1
ATOM 990 N N . SER A 1 120 ? -8.084 13.533 2.065 1.00 87.56 120 SER A N 1
ATOM 991 C CA . SER A 1 120 ? -7.608 12.290 1.445 1.00 87.56 120 SER A CA 1
ATOM 992 C C . SER A 1 120 ? -7.295 11.205 2.477 1.00 87.56 120 SER A C 1
ATOM 994 O O . SER A 1 120 ? -7.694 10.056 2.310 1.00 87.56 120 SER A O 1
ATOM 996 N N . LEU A 1 121 ? -6.622 11.561 3.576 1.00 87.06 121 LEU A N 1
ATOM 997 C CA . LEU A 1 121 ? -6.306 10.617 4.649 1.00 87.06 121 LEU A CA 1
ATOM 998 C C . LEU A 1 121 ? -7.563 10.147 5.390 1.00 87.06 121 LEU A C 1
ATOM 1000 O O . LEU A 1 121 ? -7.661 8.975 5.754 1.00 87.06 121 LEU A O 1
ATOM 1004 N N . PHE A 1 122 ? -8.536 11.036 5.597 1.00 89.12 122 PHE A N 1
ATOM 1005 C CA . PHE A 1 122 ? -9.806 10.674 6.220 1.00 89.12 122 PHE A CA 1
ATOM 1006 C C . PHE A 1 122 ? -10.644 9.757 5.317 1.00 89.12 122 PHE A C 1
ATOM 1008 O O . PHE A 1 122 ? -11.188 8.757 5.793 1.00 89.12 122 PHE A O 1
ATOM 1015 N N . SER A 1 123 ? -10.686 10.043 4.012 1.00 89.06 123 SER A N 1
ATOM 1016 C CA . SER A 1 123 ? -11.331 9.191 3.005 1.00 89.06 123 SER A CA 1
ATOM 1017 C C . SER A 1 123 ? -10.704 7.794 2.964 1.00 89.06 123 SER A C 1
ATOM 1019 O O . SER A 1 123 ? -11.409 6.784 3.048 1.00 89.06 123 SER A O 1
ATOM 1021 N N . PHE A 1 124 ? -9.368 7.728 2.954 1.00 89.38 124 PHE A N 1
ATOM 1022 C CA . PHE A 1 124 ? -8.606 6.483 3.052 1.00 89.38 124 PHE A CA 1
ATOM 1023 C C . PHE A 1 124 ? -8.984 5.677 4.301 1.00 89.38 124 PHE A C 1
ATOM 1025 O O . PHE A 1 124 ? -9.324 4.499 4.193 1.00 89.38 124 PHE A O 1
ATOM 1032 N N . MET A 1 125 ? -8.964 6.300 5.485 1.00 89.38 125 MET A N 1
ATOM 1033 C CA . MET A 1 125 ? -9.280 5.609 6.739 1.00 89.38 125 MET A CA 1
ATOM 1034 C C . MET A 1 125 ? -10.724 5.102 6.780 1.00 89.38 125 MET A C 1
ATOM 1036 O O . MET A 1 125 ? -10.975 3.998 7.261 1.00 89.38 125 MET A O 1
ATOM 1040 N N . THR A 1 126 ? -11.662 5.874 6.235 1.00 91.31 126 THR A N 1
ATOM 1041 C CA . THR A 1 126 ? -13.075 5.484 6.146 1.00 91.31 126 THR A CA 1
ATOM 1042 C C . THR A 1 126 ? -13.264 4.303 5.194 1.00 91.31 126 THR A C 1
ATOM 1044 O O . THR A 1 126 ? -13.922 3.323 5.544 1.00 91.31 126 THR A O 1
ATOM 1047 N N . SER A 1 127 ? -12.636 4.349 4.017 1.00 92.31 127 SER A N 1
ATOM 1048 C CA . SER A 1 127 ? -12.665 3.252 3.041 1.00 92.31 127 SER A CA 1
ATOM 1049 C C . SER A 1 127 ? -12.061 1.974 3.620 1.00 92.31 127 SER A C 1
ATOM 1051 O O . SER A 1 127 ? -12.642 0.898 3.496 1.00 92.31 127 SER A O 1
ATOM 1053 N N . LEU A 1 128 ? -10.949 2.103 4.343 1.00 90.94 128 LEU A N 1
ATOM 1054 C CA . LEU A 1 128 ? -10.298 1.005 5.047 1.00 90.94 128 LEU A CA 1
ATOM 1055 C C . LEU A 1 128 ? -11.207 0.378 6.114 1.00 90.94 128 LEU A C 1
ATOM 1057 O O . LEU A 1 128 ? -11.339 -0.844 6.161 1.00 90.94 128 LEU A O 1
ATOM 1061 N N . ALA A 1 129 ? -11.867 1.196 6.939 1.00 89.94 129 ALA A N 1
ATOM 1062 C CA . ALA A 1 129 ? -12.804 0.722 7.956 1.00 89.94 129 ALA A CA 1
ATOM 1063 C C . ALA A 1 129 ? -13.996 -0.019 7.335 1.00 89.94 129 ALA A C 1
ATOM 1065 O O . ALA A 1 129 ? -14.348 -1.113 7.777 1.00 89.94 129 ALA A O 1
ATOM 1066 N N . ASN A 1 130 ? -14.589 0.543 6.279 1.00 91.56 130 ASN A N 1
ATOM 1067 C CA . ASN A 1 130 ? -15.696 -0.081 5.556 1.00 91.56 130 ASN A CA 1
ATOM 1068 C C . ASN A 1 130 ? -15.284 -1.418 4.942 1.00 91.56 130 ASN A C 1
ATOM 1070 O O . ASN A 1 130 ? -16.034 -2.391 5.014 1.00 91.56 130 ASN A O 1
ATOM 1074 N N . ARG A 1 131 ? -14.077 -1.488 4.379 1.00 90.81 131 ARG A N 1
ATOM 1075 C CA . ARG A 1 131 ? -13.591 -2.708 3.746 1.00 90.81 131 ARG A CA 1
ATOM 1076 C C . ARG A 1 131 ? -13.252 -3.805 4.755 1.00 90.81 131 ARG A C 1
ATOM 1078 O O . ARG A 1 131 ? -13.589 -4.964 4.525 1.00 90.81 131 ARG A O 1
ATOM 1085 N N . LEU A 1 132 ? -12.682 -3.446 5.906 1.00 89.12 132 LEU A N 1
ATOM 1086 C CA . LEU A 1 132 ? -12.500 -4.364 7.035 1.00 89.12 132 LEU A CA 1
ATOM 1087 C C . LEU A 1 132 ? -13.843 -4.914 7.540 1.00 89.12 132 LEU A C 1
ATOM 1089 O O . LEU A 1 132 ? -13.972 -6.123 7.712 1.00 89.12 132 LEU A O 1
ATOM 1093 N N . LYS A 1 133 ? -14.863 -4.056 7.701 1.00 88.12 133 LYS A N 1
ATOM 1094 C CA . LYS A 1 133 ? -16.232 -4.469 8.076 1.00 88.12 133 LYS A CA 1
ATOM 1095 C C . LYS A 1 133 ? -16.873 -5.401 7.045 1.00 88.12 133 LYS A C 1
ATOM 1097 O O . LYS A 1 133 ? -17.634 -6.286 7.416 1.00 88.12 133 LYS A O 1
ATOM 1102 N N . ALA A 1 134 ? -16.552 -5.222 5.763 1.00 88.69 134 ALA A N 1
ATOM 1103 C CA . ALA A 1 134 ? -16.992 -6.107 4.686 1.00 88.69 134 ALA A CA 1
ATOM 1104 C C . ALA A 1 134 ? -16.273 -7.474 4.678 1.00 88.69 134 ALA A C 1
ATOM 1106 O O . ALA A 1 134 ? -16.591 -8.321 3.846 1.00 88.69 134 ALA A O 1
ATOM 1107 N N . GLY A 1 135 ? -15.322 -7.705 5.591 1.00 85.62 135 GLY A N 1
ATOM 1108 C CA . GLY A 1 135 ? -14.648 -8.990 5.775 1.00 85.62 135 GLY A CA 1
ATOM 1109 C C . GLY A 1 135 ? -13.333 -9.146 5.013 1.00 85.62 135 GLY A C 1
ATOM 1110 O O . GLY A 1 135 ? -12.776 -10.242 5.007 1.00 85.62 135 GLY A O 1
ATOM 1111 N N . ALA A 1 136 ? -12.803 -8.082 4.400 1.00 87.19 136 ALA A N 1
ATOM 1112 C CA . ALA A 1 136 ? -11.521 -8.161 3.707 1.00 87.19 136 ALA A CA 1
ATOM 1113 C C . ALA A 1 136 ? -10.367 -8.519 4.661 1.00 87.19 136 ALA A C 1
ATOM 1115 O O . ALA A 1 136 ? -10.323 -8.120 5.834 1.00 87.19 136 ALA A O 1
ATOM 1116 N N . ASP A 1 137 ? -9.385 -9.261 4.155 1.00 85.56 137 ASP A N 1
ATOM 1117 C CA . ASP A 1 137 ? -8.166 -9.579 4.888 1.00 85.56 137 ASP A CA 1
ATOM 1118 C C . ASP A 1 137 ? -7.088 -8.517 4.659 1.00 85.56 137 ASP A C 1
ATOM 1120 O O . ASP A 1 137 ? -6.138 -8.679 3.888 1.00 85.56 137 ASP A O 1
ATOM 1124 N N . ILE A 1 138 ? -7.249 -7.396 5.360 1.00 87.88 138 ILE A N 1
ATOM 1125 C CA . ILE A 1 138 ? -6.304 -6.284 5.327 1.00 87.88 138 ILE A CA 1
ATOM 1126 C C . ILE A 1 138 ? -5.458 -6.306 6.593 1.00 87.88 138 ILE A C 1
ATOM 1128 O O . ILE A 1 138 ? -5.972 -6.155 7.700 1.00 87.88 138 ILE A O 1
ATOM 1132 N N . LYS A 1 139 ? -4.143 -6.451 6.423 1.00 88.12 139 LYS A N 1
ATOM 1133 C CA . LYS A 1 139 ? -3.180 -6.379 7.522 1.00 88.12 139 LYS A CA 1
ATOM 1134 C C . LYS A 1 139 ? -2.440 -5.057 7.470 1.00 88.12 139 LYS A C 1
ATOM 1136 O O . LYS A 1 139 ? -1.790 -4.754 6.469 1.00 88.12 139 LYS A O 1
ATOM 1141 N N . ILE A 1 140 ? -2.501 -4.306 8.561 1.00 87.12 140 ILE A N 1
ATOM 1142 C CA . ILE A 1 140 ? -1.839 -3.006 8.680 1.00 87.12 140 ILE A CA 1
ATOM 1143 C C . ILE A 1 140 ? -0.643 -3.164 9.607 1.00 87.12 140 ILE A C 1
ATOM 1145 O O . ILE A 1 140 ? -0.782 -3.627 10.735 1.00 87.12 140 ILE A O 1
ATOM 1149 N N . ILE A 1 141 ? 0.537 -2.782 9.137 1.00 85.38 141 ILE A N 1
ATOM 1150 C CA . ILE A 1 141 ? 1.768 -2.724 9.913 1.00 85.38 141 ILE A CA 1
ATOM 1151 C C . ILE A 1 141 ? 2.202 -1.268 9.928 1.00 85.38 141 ILE A C 1
ATOM 1153 O O . ILE A 1 141 ? 2.675 -0.752 8.920 1.00 85.38 141 ILE A O 1
ATOM 1157 N N . ALA A 1 142 ? 2.023 -0.597 11.057 1.00 82.38 142 ALA A N 1
ATOM 1158 C CA . ALA A 1 142 ? 2.349 0.817 11.174 1.00 82.38 142 ALA A CA 1
ATOM 1159 C C . ALA A 1 142 ? 3.392 1.065 1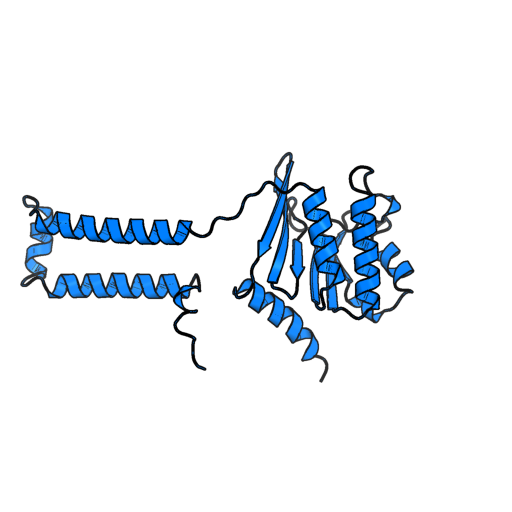2.253 1.00 82.38 142 ALA A C 1
ATOM 1161 O O . ALA A 1 142 ? 3.409 0.363 13.266 1.00 82.38 142 ALA A O 1
ATOM 1162 N N . TYR A 1 143 ? 4.230 2.079 12.048 1.00 76.62 143 TYR A N 1
ATOM 1163 C CA . TYR A 1 143 ? 5.121 2.554 13.100 1.00 76.62 143 TYR A CA 1
ATOM 1164 C C . TYR A 1 143 ? 4.465 3.675 13.904 1.00 76.62 143 TYR A C 1
ATOM 1166 O O . TYR A 1 143 ? 3.700 4.476 13.363 1.00 76.62 143 TYR A O 1
ATOM 1174 N N . HIS A 1 144 ? 4.739 3.691 15.206 1.00 69.50 144 HIS A N 1
ATOM 1175 C CA . HIS A 1 144 ? 4.227 4.702 16.127 1.00 69.50 144 HIS A CA 1
ATOM 1176 C C . HIS A 1 144 ? 5.382 5.287 16.929 1.00 69.50 144 HIS A C 1
ATOM 1178 O O . HIS A 1 144 ? 5.928 4.611 17.800 1.00 69.50 144 HIS A O 1
ATOM 1184 N N . ASP A 1 145 ? 5.759 6.525 16.613 1.00 63.41 145 ASP A N 1
ATOM 1185 C CA . ASP A 1 145 ? 6.920 7.187 17.219 1.00 63.41 145 ASP A CA 1
ATOM 1186 C C . ASP A 1 145 ? 6.632 7.657 18.663 1.00 63.41 145 ASP A C 1
ATOM 1188 O O . ASP A 1 145 ? 7.553 7.783 19.471 1.00 63.41 145 ASP A O 1
ATOM 1192 N N . THR A 1 146 ? 5.361 7.895 19.019 1.00 67.12 146 THR A N 1
ATOM 1193 C CA . THR A 1 146 ? 4.942 8.507 20.296 1.00 67.12 146 THR A CA 1
ATOM 1194 C C . THR A 1 146 ? 3.852 7.692 21.019 1.00 67.12 146 THR A C 1
ATOM 1196 O O . THR A 1 146 ? 2.659 7.918 20.822 1.00 67.12 146 THR A O 1
ATOM 1199 N N . PRO A 1 147 ? 4.218 6.785 21.947 1.00 61.31 147 PRO A N 1
ATOM 1200 C CA . PRO A 1 147 ? 3.279 5.873 22.619 1.00 61.31 147 PRO A CA 1
ATOM 1201 C C . PRO A 1 147 ? 2.127 6.531 23.397 1.00 61.31 147 PRO A C 1
ATOM 1203 O O . PRO A 1 147 ? 1.123 5.877 23.659 1.00 61.31 147 PRO A O 1
ATOM 1206 N N . SER A 1 148 ? 2.268 7.797 23.801 1.00 57.50 148 SER A N 1
ATOM 1207 C CA . SER A 1 148 ? 1.275 8.538 24.593 1.00 57.50 148 SER A CA 1
ATOM 1208 C C . SER A 1 148 ? 0.162 9.178 23.760 1.00 57.50 148 SER A C 1
ATOM 1210 O O . SER A 1 148 ? -0.774 9.752 24.319 1.00 57.50 148 SER A O 1
ATOM 1212 N N . GLU A 1 149 ? 0.254 9.120 22.434 1.00 70.94 149 GLU A N 1
ATOM 1213 C CA . GLU A 1 149 ? -0.664 9.814 21.543 1.00 70.94 149 GLU A CA 1
ATOM 1214 C C . GLU A 1 149 ? -1.677 8.860 20.915 1.00 70.94 149 GLU A C 1
ATOM 1216 O O . GLU A 1 149 ? -1.323 7.751 20.507 1.00 70.94 149 GLU A O 1
ATOM 1221 N N . LYS A 1 150 ? -2.931 9.327 20.793 1.00 79.50 150 LYS A N 1
ATOM 1222 C CA . LYS A 1 150 ? -3.961 8.631 20.014 1.00 79.50 150 LYS A CA 1
ATOM 1223 C C . LYS A 1 150 ? -3.414 8.322 18.621 1.00 79.50 150 LYS A C 1
ATOM 1225 O O . LYS A 1 150 ? -2.910 9.213 17.930 1.00 79.50 150 LYS A O 1
ATOM 1230 N N . SER A 1 151 ? -3.552 7.071 18.220 1.00 83.00 151 SER A N 1
ATOM 1231 C CA . SER A 1 151 ? -3.147 6.543 16.924 1.00 83.00 151 SER A CA 1
ATOM 1232 C C . SER A 1 151 ? -4.35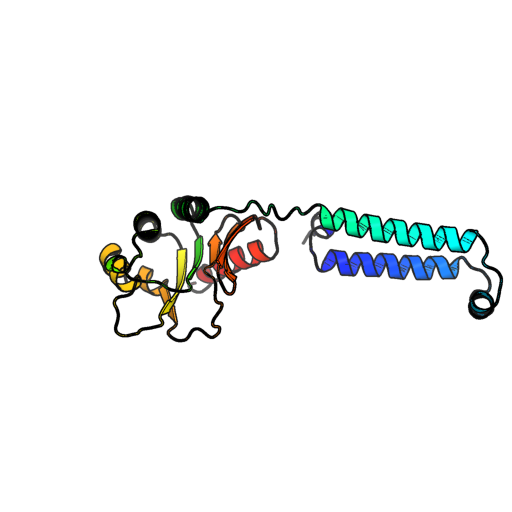8 6.369 16.005 1.00 83.00 151 SER A C 1
ATOM 1234 O O . SER A 1 151 ? -5.511 6.411 16.439 1.00 83.00 151 SER A O 1
ATOM 1236 N N . GLY A 1 152 ? -4.110 6.120 14.723 1.00 82.81 152 GLY A N 1
ATOM 1237 C CA . GLY A 1 152 ? -5.144 5.725 13.769 1.00 82.81 152 GLY A CA 1
ATOM 1238 C C . GLY A 1 152 ? -5.848 4.426 14.176 1.00 82.81 152 GLY A C 1
ATOM 1239 O O . GLY A 1 152 ? -7.007 4.231 13.823 1.00 82.81 152 GLY A O 1
ATOM 1240 N N . VAL A 1 153 ? -5.201 3.573 14.984 1.00 83.50 153 VAL A N 1
ATOM 1241 C CA . VAL A 1 153 ? -5.826 2.363 15.543 1.00 83.50 153 VAL A CA 1
ATOM 1242 C C . VAL A 1 153 ? -6.922 2.718 16.531 1.00 83.50 153 VAL A C 1
ATOM 1244 O O . VAL A 1 153 ? -7.958 2.068 16.529 1.00 83.50 153 VAL A O 1
ATOM 1247 N N . ASP A 1 154 ? -6.723 3.745 17.355 1.00 85.06 154 ASP A N 1
ATOM 1248 C CA . ASP A 1 154 ? -7.721 4.146 18.349 1.00 85.06 154 ASP A CA 1
ATOM 1249 C C . ASP A 1 154 ? -8.984 4.688 17.682 1.00 85.06 154 ASP A C 1
ATOM 1251 O O . ASP A 1 154 ? -10.088 4.402 18.133 1.00 85.06 154 ASP A O 1
ATOM 1255 N N . TRP A 1 155 ? -8.829 5.391 16.559 1.00 89.06 155 TRP A N 1
ATOM 1256 C CA . TRP A 1 155 ? -9.962 5.778 15.722 1.00 89.06 155 TRP A CA 1
ATOM 1257 C C . TRP A 1 155 ? -10.615 4.561 15.057 1.00 89.06 155 TRP A C 1
ATOM 1259 O O . TRP A 1 155 ? -11.830 4.394 15.114 1.00 89.06 155 TRP A O 1
ATOM 1269 N N . LEU A 1 156 ? -9.807 3.672 14.470 1.00 85.75 156 LEU A N 1
ATOM 1270 C CA . LEU A 1 156 ? -10.316 2.510 13.745 1.00 85.75 156 LEU A CA 1
ATOM 1271 C C . LEU A 1 156 ? -11.075 1.544 14.664 1.00 85.75 156 LEU A C 1
ATOM 1273 O O . LEU A 1 156 ? -12.074 0.987 14.229 1.00 85.75 156 LEU A O 1
ATOM 1277 N N . LYS A 1 157 ? -10.661 1.402 15.931 1.00 84.19 157 LYS A N 1
ATOM 1278 C CA . LYS A 1 157 ? -11.377 0.660 16.986 1.00 84.19 157 LYS A CA 1
ATOM 1279 C C . LYS A 1 157 ? -12.805 1.151 17.185 1.00 84.19 157 LYS A C 1
ATOM 1281 O O . LYS A 1 157 ? -13.727 0.340 17.194 1.00 84.19 157 LYS A O 1
ATOM 1286 N N . VAL A 1 158 ? -12.974 2.469 17.295 1.00 86.12 158 VAL A N 1
ATOM 1287 C CA . VAL A 1 158 ? -14.293 3.099 17.437 1.00 86.12 158 VAL A CA 1
ATOM 1288 C C . VAL A 1 158 ? -15.142 2.809 16.204 1.00 86.12 158 VAL A C 1
ATOM 1290 O O . VAL A 1 158 ? -16.300 2.416 16.329 1.00 86.12 158 VAL A O 1
ATOM 1293 N N . GLU A 1 159 ? -14.552 2.927 15.015 1.00 88.75 159 GLU A N 1
ATOM 1294 C CA . GLU A 1 159 ? -15.274 2.685 13.770 1.00 88.75 159 GLU A CA 1
ATOM 1295 C C . GLU A 1 159 ? -15.696 1.227 13.596 1.00 88.75 159 GLU A C 1
ATOM 1297 O O . GLU A 1 159 ? -16.837 0.972 13.215 1.00 88.75 159 GLU A O 1
ATOM 1302 N N . VAL A 1 160 ? -14.821 0.259 13.880 1.00 84.88 160 VAL A N 1
ATOM 1303 C CA . VAL A 1 160 ? -15.117 -1.182 13.753 1.00 84.88 160 VAL A CA 1
ATOM 1304 C C . VAL A 1 160 ? -15.772 -1.785 15.003 1.00 84.88 160 VAL A C 1
ATOM 1306 O O . VAL A 1 160 ? -15.854 -3.003 15.112 1.00 84.88 160 VAL A O 1
ATOM 1309 N N . GLN A 1 161 ? -16.270 -0.945 15.919 1.00 82.94 161 GLN A N 1
ATOM 1310 C CA . GLN A 1 161 ? -17.013 -1.343 17.126 1.00 82.94 161 GLN A CA 1
ATOM 1311 C C . GLN A 1 161 ? -16.275 -2.362 18.015 1.00 82.94 161 GLN A C 1
ATOM 1313 O O . GLN A 1 161 ? -16.888 -3.278 18.559 1.00 82.94 161 GLN A O 1
ATOM 1318 N N . ASP A 1 162 ? -14.956 -2.212 18.162 1.00 72.56 162 ASP A N 1
ATOM 1319 C CA . ASP A 1 162 ? -14.109 -3.096 18.976 1.00 72.56 162 ASP A CA 1
ATOM 1320 C C . ASP A 1 162 ? -14.152 -4.595 18.595 1.00 72.56 162 ASP A C 1
ATOM 1322 O O . ASP A 1 162 ? -13.892 -5.466 19.434 1.00 72.56 162 ASP A O 1
ATOM 1326 N N . ASP A 1 163 ? -14.418 -4.926 17.325 1.00 81.25 163 ASP A N 1
ATOM 1327 C CA . ASP A 1 163 ? -14.285 -6.303 16.835 1.00 81.25 163 ASP A CA 1
ATOM 1328 C C . ASP A 1 163 ? -12.830 -6.790 16.975 1.00 81.25 163 ASP A C 1
ATOM 1330 O O . ASP A 1 163 ? -11.937 -6.446 16.193 1.00 81.25 163 ASP A O 1
ATOM 1334 N N . LYS A 1 164 ? -12.592 -7.626 17.992 1.00 78.25 164 LYS A N 1
ATOM 1335 C CA . LYS A 1 164 ? -11.265 -8.149 18.334 1.00 78.25 164 LYS A CA 1
ATOM 1336 C C . LYS A 1 164 ? -10.596 -8.871 17.164 1.00 78.25 164 LYS A C 1
ATOM 1338 O O . LYS A 1 164 ? -9.389 -8.717 16.997 1.00 78.25 164 LYS A O 1
ATOM 1343 N N . ALA A 1 165 ? -11.353 -9.601 16.343 1.00 78.06 165 ALA A N 1
ATOM 1344 C CA . ALA A 1 165 ? -10.793 -10.353 15.222 1.00 78.06 165 ALA A CA 1
ATOM 1345 C C . ALA A 1 165 ? -10.270 -9.420 14.118 1.00 78.06 165 ALA A C 1
ATOM 1347 O O . ALA A 1 165 ? -9.236 -9.692 13.508 1.00 78.06 165 ALA A O 1
ATOM 1348 N N . LEU A 1 166 ? -10.944 -8.289 13.884 1.00 78.25 166 LEU A N 1
ATOM 1349 C CA . LEU A 1 166 ? -10.470 -7.261 12.953 1.00 78.25 166 LEU A CA 1
ATOM 1350 C C . LEU A 1 166 ? -9.263 -6.504 13.516 1.00 78.25 166 LEU A C 1
ATOM 1352 O O . LEU A 1 166 ? -8.322 -6.200 12.781 1.00 78.25 166 LEU A O 1
ATOM 1356 N N . LEU A 1 167 ? -9.258 -6.235 14.821 1.00 76.38 167 LEU A N 1
ATOM 1357 C CA . LEU A 1 167 ? -8.171 -5.515 15.481 1.00 76.38 167 LEU A CA 1
ATOM 1358 C C . LEU A 1 167 ? -6.862 -6.309 15.531 1.00 76.38 167 LEU A C 1
ATOM 1360 O O . LEU A 1 167 ? -5.794 -5.713 15.411 1.00 76.38 167 LEU A O 1
ATOM 1364 N N . GLU A 1 168 ? -6.920 -7.638 15.631 1.00 80.69 168 GLU A N 1
ATOM 1365 C CA . GLU A 1 168 ? -5.737 -8.509 15.549 1.00 80.69 168 GLU A CA 1
ATOM 1366 C C . GLU A 1 168 ? -5.023 -8.433 14.188 1.00 80.69 168 GLU A C 1
ATOM 1368 O O . GLU A 1 168 ? -3.817 -8.692 14.098 1.00 80.69 168 GLU A O 1
ATOM 1373 N N . LYS A 1 169 ? -5.721 -8.003 13.127 1.00 78.56 169 LYS A N 1
ATOM 1374 C CA . LYS A 1 169 ? -5.112 -7.760 11.809 1.00 78.56 169 LYS A CA 1
ATOM 1375 C C . LYS A 1 169 ? -4.249 -6.493 11.778 1.00 78.56 169 LYS A C 1
ATOM 1377 O O . LYS A 1 169 ? -3.519 -6.266 10.810 1.00 78.56 169 LYS A O 1
ATOM 1382 N N . ILE A 1 170 ? -4.276 -5.671 12.825 1.00 79.00 170 ILE A N 1
ATOM 1383 C CA . ILE A 1 170 ? -3.517 -4.425 12.905 1.00 79.00 170 ILE A CA 1
ATOM 1384 C C . ILE A 1 170 ? -2.348 -4.596 13.871 1.00 79.00 170 ILE A C 1
ATOM 1386 O O . ILE A 1 170 ? -2.515 -4.833 15.064 1.00 79.00 170 ILE A O 1
ATOM 1390 N N . LYS A 1 171 ? -1.130 -4.421 13.361 1.00 79.50 171 LYS A N 1
ATOM 1391 C CA . LYS A 1 171 ? 0.106 -4.496 14.134 1.00 79.50 171 LYS A CA 1
ATOM 1392 C C . LYS A 1 171 ? 0.777 -3.128 14.203 1.00 79.50 171 LYS A C 1
ATOM 1394 O O . LYS A 1 171 ? 1.327 -2.644 13.216 1.00 79.50 171 LYS A O 1
ATOM 1399 N N . LEU A 1 172 ? 0.799 -2.542 15.397 1.00 70.88 172 LEU A N 1
ATOM 1400 C CA . LEU A 1 172 ? 1.619 -1.367 15.689 1.00 70.88 172 LEU A CA 1
ATOM 1401 C C . LEU A 1 172 ? 3.023 -1.788 16.125 1.00 70.88 172 LEU A C 1
ATOM 1403 O O . LEU A 1 172 ? 3.184 -2.619 17.019 1.00 70.88 172 LEU A O 1
ATOM 1407 N N . ILE A 1 173 ? 4.042 -1.208 15.497 1.00 73.06 173 ILE A N 1
ATOM 1408 C CA . ILE A 1 173 ? 5.453 -1.412 15.821 1.00 73.06 173 ILE A CA 1
ATOM 1409 C C . ILE A 1 173 ? 5.999 -0.108 16.409 1.00 73.06 173 ILE A C 1
ATOM 1411 O O . ILE A 1 173 ? 6.015 0.923 15.752 1.00 73.06 173 ILE A O 1
ATOM 1415 N N . GLN A 1 174 ? 6.469 -0.148 17.654 1.00 59.94 174 GLN A N 1
ATOM 1416 C CA . GLN A 1 174 ? 6.910 1.055 18.379 1.00 59.94 174 GLN A CA 1
ATOM 1417 C C . GLN A 1 174 ? 8.320 1.536 18.003 1.00 59.94 174 GLN A C 1
ATOM 1419 O O . GLN A 1 174 ? 8.723 2.625 18.387 1.00 59.94 174 GLN A O 1
ATOM 1424 N N . ILE A 1 175 ? 9.101 0.723 17.286 1.00 62.44 175 ILE A N 1
ATOM 1425 C CA . ILE A 1 175 ? 10.486 1.046 16.936 1.00 62.44 175 ILE A CA 1
ATOM 1426 C C . ILE A 1 175 ? 10.634 0.921 15.428 1.00 62.44 175 ILE A C 1
ATOM 1428 O O . ILE A 1 175 ? 10.574 -0.181 14.879 1.00 62.44 175 ILE A O 1
ATOM 1432 N N . GLN A 1 176 ? 10.828 2.052 14.753 1.00 59.81 176 GLN A N 1
ATOM 1433 C CA . GLN A 1 176 ? 11.156 2.068 13.336 1.00 59.81 176 GLN A CA 1
ATOM 1434 C C . GLN A 1 176 ? 12.666 1.828 13.167 1.00 59.81 176 GLN A C 1
ATOM 1436 O O . GLN A 1 176 ? 13.467 2.656 13.599 1.00 59.81 176 GLN A O 1
ATOM 1441 N N . PRO A 1 177 ? 13.101 0.720 12.538 1.00 56.16 177 PRO A N 1
ATOM 1442 C CA . PRO A 1 177 ? 14.525 0.400 12.442 1.00 56.16 177 PRO A CA 1
ATOM 1443 C C . PRO A 1 177 ? 15.302 1.326 11.489 1.00 56.16 177 PRO A C 1
ATOM 1445 O O . PRO A 1 177 ? 16.529 1.279 11.468 1.00 56.16 177 PRO A O 1
ATOM 1448 N N . THR A 1 178 ? 14.629 2.156 10.678 1.00 56.81 178 THR A N 1
ATOM 1449 C CA . THR A 1 178 ? 15.278 3.020 9.674 1.00 56.81 178 THR A CA 1
ATOM 1450 C C . THR A 1 178 ? 14.568 4.369 9.500 1.00 56.81 178 THR A C 1
ATOM 1452 O O . THR A 1 178 ? 13.356 4.423 9.334 1.00 56.81 178 THR A O 1
ATOM 1455 N N . SER A 1 179 ? 15.323 5.474 9.453 1.00 55.31 179 SER A N 1
ATOM 1456 C CA . SER A 1 179 ? 14.788 6.853 9.380 1.00 55.31 179 SER A CA 1
ATOM 1457 C C . SER A 1 179 ? 14.141 7.246 8.038 1.00 55.31 179 SER A C 1
ATOM 1459 O O . SER A 1 179 ? 13.526 8.311 7.927 1.00 55.31 179 SER A O 1
ATOM 1461 N N . ASN A 1 180 ? 14.271 6.392 7.019 1.00 58.69 180 ASN A N 1
ATOM 1462 C CA . ASN A 1 180 ? 13.794 6.626 5.653 1.00 58.69 180 ASN A CA 1
ATOM 1463 C C . ASN A 1 180 ? 12.625 5.712 5.259 1.00 58.69 180 ASN A C 1
ATOM 1465 O O . ASN A 1 180 ? 12.358 5.561 4.067 1.00 58.69 180 ASN A O 1
ATOM 1469 N N . ALA A 1 181 ? 11.961 5.074 6.226 1.00 62.22 181 ALA A N 1
ATOM 1470 C CA . ALA A 1 181 ? 10.857 4.170 5.936 1.00 62.22 181 ALA A CA 1
ATOM 1471 C C . ALA A 1 181 ? 9.753 4.885 5.141 1.00 62.22 181 ALA A C 1
ATOM 1473 O O . ALA A 1 181 ? 9.310 5.984 5.486 1.00 62.22 181 ALA A O 1
ATOM 1474 N N . SER A 1 182 ? 9.335 4.252 4.054 1.00 75.44 182 SER A N 1
ATOM 1475 C CA . SER A 1 182 ? 8.218 4.665 3.222 1.00 75.44 182 SER A CA 1
ATOM 1476 C C . SER A 1 182 ? 6.928 3.958 3.616 1.00 75.44 182 SER A C 1
ATOM 1478 O O . SER A 1 182 ? 6.958 2.883 4.213 1.00 75.44 182 SER A O 1
ATOM 1480 N N . SER A 1 183 ? 5.797 4.556 3.247 1.00 87.12 183 SER A N 1
ATOM 1481 C CA . SER A 1 183 ? 4.518 3.855 3.220 1.00 87.12 183 SER A CA 1
ATOM 1482 C C . SER A 1 183 ? 4.422 3.020 1.941 1.00 87.12 183 SER A C 1
ATOM 1484 O O . SER A 1 183 ? 4.807 3.483 0.865 1.00 87.12 183 SER A O 1
ATOM 1486 N N . MET A 1 184 ? 3.912 1.799 2.062 1.00 90.69 184 MET A N 1
ATOM 1487 C CA . MET A 1 184 ? 3.782 0.817 0.988 1.00 90.69 184 MET A CA 1
ATOM 1488 C C . MET A 1 184 ? 2.466 0.052 1.137 1.00 90.69 184 MET A C 1
ATOM 1490 O O . MET A 1 184 ? 2.112 -0.370 2.234 1.00 90.69 184 MET A O 1
ATOM 1494 N N . TYR A 1 185 ? 1.769 -0.159 0.033 1.00 92.12 185 TYR A N 1
ATOM 1495 C CA . TYR A 1 185 ? 0.474 -0.819 -0.049 1.00 92.12 185 TYR A CA 1
ATOM 1496 C C . TYR A 1 185 ? 0.584 -1.924 -1.094 1.00 92.12 185 TYR A C 1
ATOM 1498 O O . TYR A 1 185 ? 1.000 -1.670 -2.224 1.00 92.12 185 TYR A O 1
ATOM 1506 N N . LEU A 1 186 ? 0.259 -3.149 -0.695 1.00 91.75 186 LEU A N 1
ATOM 1507 C CA . LEU A 1 186 ? 0.303 -4.342 -1.535 1.00 91.75 186 LEU A CA 1
ATOM 1508 C C . LEU A 1 186 ? -1.115 -4.892 -1.655 1.00 91.75 186 LEU A C 1
ATOM 1510 O O . LEU A 1 186 ? -1.703 -5.244 -0.628 1.00 91.75 186 LEU A O 1
ATOM 1514 N N . PHE A 1 187 ? -1.636 -4.980 -2.876 1.00 91.44 187 PHE A N 1
ATOM 1515 C CA . PHE A 1 187 ? -2.999 -5.434 -3.158 1.00 91.44 187 PHE A CA 1
ATOM 1516 C C . PHE A 1 187 ? -3.024 -6.810 -3.838 1.00 91.44 187 PHE A C 1
ATOM 1518 O O . PHE A 1 187 ? -2.038 -7.259 -4.427 1.00 91.44 187 PHE A O 1
ATOM 1525 N N . ASP A 1 188 ? -4.166 -7.486 -3.737 1.00 87.50 188 ASP A N 1
ATOM 1526 C CA . ASP A 1 188 ? -4.438 -8.814 -4.304 1.00 87.50 188 ASP A CA 1
ATOM 1527 C C . ASP A 1 188 ? -4.408 -8.875 -5.832 1.00 87.50 188 ASP A C 1
ATOM 1529 O O . ASP A 1 188 ? -4.120 -9.924 -6.394 1.00 87.50 188 ASP A O 1
ATOM 1533 N N . ASN A 1 189 ? -4.652 -7.763 -6.516 1.00 87.44 189 ASN A N 1
ATOM 1534 C CA . ASN A 1 189 ? -4.543 -7.674 -7.972 1.00 87.44 189 ASN A CA 1
ATOM 1535 C C . ASN A 1 189 ? -3.098 -7.502 -8.488 1.00 87.44 189 ASN A C 1
ATOM 1537 O O . ASN A 1 189 ? -2.889 -7.424 -9.703 1.00 87.44 189 ASN A O 1
ATOM 1541 N N . GLY A 1 190 ? -2.112 -7.443 -7.587 1.00 85.06 190 GLY A N 1
ATOM 1542 C CA . GLY A 1 190 ? -0.699 -7.260 -7.913 1.00 85.06 190 GLY A CA 1
ATOM 1543 C C . GLY A 1 190 ? -0.252 -5.811 -8.040 1.00 85.06 190 GLY A C 1
ATOM 1544 O O . GLY A 1 190 ? 0.905 -5.583 -8.391 1.00 85.06 190 GLY A O 1
ATOM 1545 N N . ILE A 1 191 ? -1.109 -4.839 -7.727 1.00 90.75 191 ILE A N 1
ATOM 1546 C CA . ILE A 1 191 ? -0.717 -3.432 -7.666 1.00 90.75 191 ILE A CA 1
ATOM 1547 C C . ILE A 1 191 ? 0.057 -3.169 -6.371 1.00 90.75 191 ILE A C 1
ATOM 1549 O O . ILE A 1 191 ? -0.335 -3.578 -5.272 1.00 90.75 191 ILE A O 1
ATOM 1553 N N . VAL A 1 192 ? 1.182 -2.471 -6.514 1.00 90.56 192 VAL A N 1
ATOM 1554 C CA . VAL A 1 192 ? 2.046 -2.033 -5.420 1.00 90.56 192 VAL A CA 1
ATOM 1555 C C . VAL A 1 192 ? 2.148 -0.518 -5.455 1.00 90.56 192 VAL A C 1
ATOM 1557 O O . VAL A 1 192 ? 2.694 0.060 -6.390 1.00 90.56 192 VAL A O 1
ATOM 1560 N N . ILE A 1 193 ? 1.651 0.137 -4.412 1.00 92.44 193 ILE A N 1
ATOM 1561 C CA . ILE A 1 193 ? 1.692 1.594 -4.284 1.00 92.44 193 ILE A CA 1
ATOM 1562 C C . ILE A 1 193 ? 2.663 1.942 -3.169 1.00 92.44 193 ILE A C 1
ATOM 1564 O O . ILE A 1 193 ? 2.573 1.396 -2.074 1.00 92.44 193 ILE A O 1
ATOM 1568 N N . TYR A 1 194 ? 3.601 2.851 -3.399 1.00 91.12 194 TYR A N 1
ATOM 1569 C CA . TYR A 1 194 ? 4.518 3.279 -2.347 1.00 91.12 194 TYR A CA 1
ATOM 1570 C C . TYR A 1 194 ? 4.969 4.714 -2.556 1.00 91.12 194 TYR A C 1
ATOM 1572 O O . TYR A 1 194 ? 4.894 5.264 -3.652 1.00 91.12 194 TYR A O 1
ATOM 1580 N N . ASN A 1 195 ? 5.440 5.343 -1.488 1.00 88.75 195 ASN A N 1
ATOM 1581 C CA . ASN A 1 195 ? 6.183 6.588 -1.603 1.00 88.75 195 ASN A CA 1
ATOM 1582 C C . ASN A 1 195 ? 7.658 6.344 -1.283 1.00 88.75 195 ASN A C 1
ATOM 1584 O O . ASN A 1 195 ? 8.041 5.297 -0.778 1.00 88.75 195 ASN A O 1
ATOM 1588 N N . ARG A 1 196 ? 8.532 7.292 -1.594 1.00 84.56 196 ARG A N 1
ATOM 1589 C CA . ARG A 1 196 ? 9.926 7.266 -1.161 1.00 84.56 196 ARG A CA 1
ATOM 1590 C C . ARG A 1 196 ? 10.290 8.639 -0.646 1.00 84.56 196 ARG A C 1
ATOM 1592 O O . ARG A 1 196 ? 10.103 9.646 -1.327 1.00 84.56 196 ARG A O 1
ATOM 1599 N N . ARG A 1 197 ? 10.825 8.681 0.571 1.00 76.25 197 ARG A N 1
ATOM 1600 C CA . ARG A 1 197 ? 11.346 9.916 1.144 1.00 76.25 197 ARG A CA 1
ATOM 1601 C C . ARG A 1 197 ? 12.775 10.137 0.657 1.00 76.25 197 ARG A C 1
ATOM 1603 O O . ARG A 1 197 ? 13.646 9.291 0.851 1.00 76.25 197 ARG A O 1
ATOM 1610 N N . SER A 1 198 ? 13.009 11.288 0.044 1.00 76.38 198 SER A N 1
ATOM 1611 C CA . SER A 1 198 ? 14.335 11.862 -0.177 1.00 76.38 198 SER A CA 1
ATOM 1612 C C . SER A 1 198 ? 14.566 13.000 0.824 1.00 76.38 198 SER A C 1
ATOM 1614 O O . SER A 1 198 ? 13.623 13.464 1.465 1.00 76.38 198 SER A O 1
ATOM 1616 N N . LYS A 1 199 ? 15.816 13.458 0.974 1.00 68.88 199 LYS A N 1
ATOM 1617 C CA . LYS A 1 199 ? 16.256 14.429 2.000 1.00 68.88 199 LYS A CA 1
ATOM 1618 C C . LYS A 1 199 ? 15.362 15.676 2.125 1.00 68.88 199 LYS A C 1
ATOM 1620 O O . LYS A 1 199 ? 15.281 16.236 3.211 1.00 68.88 199 LYS A O 1
ATOM 1625 N N . SER A 1 200 ? 14.686 16.086 1.053 1.00 67.94 200 SER A N 1
ATOM 1626 C CA . SER A 1 200 ? 13.822 17.272 1.020 1.00 67.94 200 SER A CA 1
ATOM 1627 C C . SER A 1 200 ? 12.462 17.068 0.343 1.00 67.94 200 SER A C 1
ATOM 1629 O O . SER A 1 200 ? 11.688 18.017 0.291 1.00 67.94 200 SER A O 1
ATOM 1631 N N . ASN A 1 201 ? 12.149 15.879 -0.186 1.00 75.50 201 ASN A N 1
ATOM 1632 C CA . ASN A 1 201 ? 10.912 15.681 -0.948 1.00 75.50 201 ASN A CA 1
ATOM 1633 C C . ASN A 1 201 ? 10.386 14.239 -0.882 1.00 75.50 201 ASN A C 1
ATOM 1635 O O . ASN A 1 201 ? 11.120 13.316 -0.517 1.00 75.50 201 ASN A O 1
ATOM 1639 N N . TYR A 1 202 ? 9.126 14.052 -1.270 1.00 79.75 202 TYR A N 1
ATOM 1640 C CA . TYR A 1 202 ? 8.496 12.749 -1.456 1.00 79.75 202 TYR A CA 1
ATOM 1641 C C . TYR A 1 202 ? 8.330 12.464 -2.946 1.00 79.75 202 TYR A C 1
ATOM 1643 O O . TYR A 1 202 ? 7.917 13.337 -3.705 1.00 79.75 202 TYR A O 1
ATOM 1651 N N . THR A 1 203 ? 8.648 11.241 -3.357 1.00 86.56 203 THR A N 1
ATOM 1652 C CA . THR A 1 203 ? 8.240 10.711 -4.660 1.00 86.56 203 THR A CA 1
ATOM 1653 C C . THR A 1 203 ? 7.205 9.619 -4.453 1.00 86.56 203 THR A C 1
ATOM 1655 O O . THR A 1 203 ? 7.251 8.900 -3.455 1.00 86.56 203 THR A O 1
ATOM 1658 N N . TYR A 1 204 ? 6.254 9.531 -5.369 1.00 88.19 204 TYR A N 1
ATOM 1659 C CA . TYR A 1 204 ? 5.098 8.649 -5.296 1.00 88.19 204 TYR A CA 1
ATOM 1660 C C . TYR A 1 204 ? 5.154 7.692 -6.482 1.00 88.19 204 TYR A C 1
ATOM 1662 O O . TYR A 1 204 ? 5.520 8.112 -7.577 1.00 88.19 204 TYR A O 1
ATOM 1670 N N . HIS A 1 205 ? 4.825 6.424 -6.253 1.00 89.19 205 HIS A N 1
ATOM 1671 C CA . HIS A 1 205 ? 4.989 5.349 -7.230 1.00 89.19 205 HIS A CA 1
ATOM 1672 C C . HIS A 1 205 ? 3.788 4.406 -7.186 1.00 89.19 205 HIS A C 1
ATOM 1674 O O . HIS A 1 205 ? 3.276 4.104 -6.102 1.00 89.19 205 HIS A O 1
ATOM 1680 N N . ILE A 1 206 ? 3.363 3.949 -8.364 1.00 90.44 206 ILE A N 1
ATOM 1681 C CA . ILE A 1 206 ? 2.335 2.924 -8.569 1.00 90.44 206 ILE A CA 1
ATOM 1682 C C . 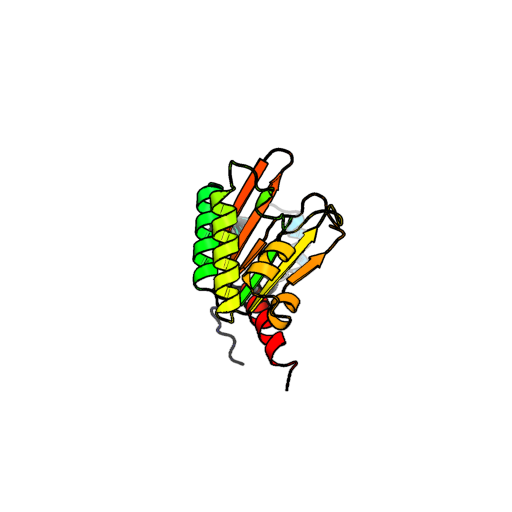ILE A 1 206 ? 2.923 1.918 -9.559 1.00 90.44 206 ILE A C 1
ATOM 1684 O O . ILE A 1 206 ? 3.178 2.258 -10.713 1.00 90.44 206 ILE A O 1
ATOM 1688 N N . ASP A 1 207 ? 3.125 0.688 -9.102 1.00 88.81 207 ASP A N 1
ATOM 1689 C CA . ASP A 1 207 ? 3.732 -0.383 -9.879 1.00 88.81 207 ASP A CA 1
ATOM 1690 C C . ASP A 1 207 ? 2.733 -1.527 -10.081 1.00 88.81 207 ASP A C 1
ATOM 1692 O O . ASP A 1 207 ? 2.268 -2.135 -9.116 1.00 88.81 207 ASP A O 1
ATOM 1696 N N . ASP A 1 208 ? 2.463 -1.886 -11.338 1.00 88.19 208 ASP A N 1
ATOM 1697 C CA . ASP A 1 208 ? 1.756 -3.126 -11.668 1.00 88.19 208 ASP A CA 1
ATOM 1698 C C . ASP A 1 208 ? 2.747 -4.301 -11.662 1.00 88.19 208 ASP A C 1
ATOM 1700 O O . ASP A 1 208 ? 3.618 -4.436 -12.532 1.00 88.19 208 ASP A O 1
ATOM 1704 N N . GLN A 1 209 ? 2.629 -5.152 -10.644 1.00 83.50 209 GLN A N 1
ATOM 1705 C CA . GLN A 1 209 ? 3.465 -6.330 -10.444 1.00 83.50 209 GLN A CA 1
ATOM 1706 C C . GLN A 1 209 ? 2.743 -7.630 -10.812 1.00 83.50 209 GLN A C 1
ATOM 1708 O O . GLN A 1 209 ? 3.261 -8.710 -10.502 1.00 83.50 209 GLN A O 1
ATOM 1713 N N . LYS A 1 210 ? 1.591 -7.574 -11.490 1.00 82.00 210 LYS A N 1
ATOM 1714 C CA . LYS A 1 210 ? 0.798 -8.754 -11.847 1.00 82.00 210 LYS A CA 1
ATOM 1715 C C . LYS A 1 210 ? 1.628 -9.794 -12.603 1.00 82.00 210 LYS A C 1
ATOM 1717 O O . LYS A 1 210 ? 2.294 -9.515 -13.601 1.00 82.00 210 LYS A O 1
ATOM 1722 N N . GLY A 1 211 ? 1.596 -11.029 -12.104 1.00 73.38 211 GLY A N 1
ATOM 1723 C CA . GLY A 1 211 ? 2.352 -12.156 -12.665 1.00 73.38 211 GLY A CA 1
ATOM 1724 C C . GLY A 1 211 ? 3.860 -12.146 -12.370 1.00 73.38 211 GLY A C 1
ATOM 1725 O O . GLY A 1 211 ? 4.592 -12.963 -12.927 1.00 73.38 211 GLY A O 1
ATOM 1726 N N . SER A 1 212 ? 4.347 -11.246 -11.513 1.00 76.06 212 SER A N 1
ATOM 1727 C CA . SER A 1 212 ? 5.725 -11.278 -11.009 1.00 76.06 212 SER A CA 1
ATOM 1728 C C . SER A 1 212 ? 5.878 -12.191 -9.783 1.00 76.06 212 SER A C 1
ATOM 1730 O O . SER A 1 212 ? 4.902 -12.554 -9.128 1.00 76.06 212 SER A O 1
ATOM 1732 N N . ILE A 1 213 ? 7.129 -12.495 -9.410 1.00 72.56 213 ILE A N 1
ATOM 1733 C CA . ILE A 1 213 ? 7.451 -13.159 -8.134 1.00 72.56 213 ILE A CA 1
ATOM 1734 C C . ILE A 1 213 ? 6.916 -12.369 -6.930 1.00 72.56 213 ILE A C 1
ATOM 1736 O O . ILE A 1 213 ? 6.513 -12.968 -5.943 1.00 72.56 213 ILE A O 1
ATOM 1740 N N . VAL A 1 214 ? 6.874 -11.033 -7.009 1.00 71.25 214 VAL A N 1
ATOM 1741 C CA . VAL A 1 214 ? 6.360 -10.180 -5.929 1.00 71.25 214 VAL A CA 1
ATOM 1742 C C . VAL A 1 214 ? 4.864 -10.415 -5.757 1.00 71.25 214 VAL A C 1
ATOM 1744 O O . VAL A 1 214 ? 4.425 -10.662 -4.640 1.00 71.25 214 VAL A O 1
ATOM 1747 N N . HIS A 1 215 ? 4.109 -10.448 -6.857 1.00 76.81 215 HIS A N 1
ATOM 1748 C CA . HIS A 1 215 ? 2.688 -10.794 -6.831 1.00 76.81 215 HIS A CA 1
ATOM 1749 C C . HIS A 1 215 ? 2.452 -12.205 -6.285 1.00 76.81 215 HIS A C 1
ATOM 1751 O O . HIS A 1 215 ? 1.641 -12.375 -5.385 1.00 76.81 215 HIS A O 1
ATOM 1757 N N . LEU A 1 216 ? 3.239 -13.194 -6.720 1.00 72.94 216 LEU A N 1
ATOM 1758 C CA . LEU A 1 216 ? 3.154 -14.560 -6.190 1.00 72.94 216 LEU A CA 1
ATOM 1759 C C . LEU A 1 216 ? 3.473 -14.634 -4.689 1.00 72.94 216 LEU A C 1
ATOM 1761 O O . LEU A 1 216 ? 2.874 -15.424 -3.966 1.00 72.94 216 LEU A O 1
ATOM 1765 N N . LEU A 1 217 ? 4.435 -13.852 -4.196 1.00 72.44 217 LEU A N 1
ATOM 1766 C CA . LEU A 1 217 ? 4.766 -13.796 -2.769 1.00 72.44 217 LEU A CA 1
ATOM 1767 C C . LEU A 1 217 ? 3.668 -13.102 -1.960 1.00 72.44 217 LEU A C 1
ATOM 1769 O O . LEU A 1 217 ? 3.393 -13.524 -0.839 1.00 72.44 217 LEU A O 1
ATOM 1773 N N . ILE A 1 218 ? 3.034 -12.077 -2.529 1.00 72.62 218 ILE A N 1
ATOM 1774 C CA . ILE A 1 218 ? 1.868 -11.400 -1.960 1.00 72.62 218 ILE A CA 1
ATOM 1775 C C . ILE A 1 218 ? 0.692 -12.387 -1.866 1.00 72.62 218 ILE A C 1
ATOM 1777 O O . ILE A 1 218 ? 0.203 -12.627 -0.765 1.00 72.62 218 ILE A O 1
ATOM 1781 N N . GLU A 1 219 ? 0.325 -13.050 -2.968 1.00 75.38 219 GLU A N 1
ATOM 1782 C CA . GLU A 1 219 ? -0.728 -14.079 -3.025 1.00 75.38 219 GLU A CA 1
ATOM 1783 C C . GLU A 1 219 ? -0.464 -15.235 -2.046 1.00 75.38 219 GLU A C 1
ATOM 1785 O O . GLU A 1 219 ? -1.342 -15.623 -1.276 1.00 75.38 219 GLU A O 1
ATOM 1790 N N . ASN A 1 220 ? 0.761 -15.768 -2.003 1.00 71.69 220 ASN A N 1
ATOM 1791 C CA . ASN A 1 220 ? 1.111 -16.839 -1.064 1.00 71.69 220 ASN A CA 1
ATOM 1792 C C . ASN A 1 220 ? 1.126 -16.360 0.395 1.00 71.69 220 ASN A C 1
ATOM 1794 O O . ASN A 1 220 ? 0.730 -17.101 1.296 1.00 71.69 220 ASN A O 1
ATOM 1798 N N . GLY A 1 221 ? 1.565 -15.122 0.637 1.00 64.50 221 GLY A N 1
ATOM 1799 C CA . GLY A 1 221 ? 1.495 -14.470 1.943 1.00 64.50 221 GLY A CA 1
ATOM 1800 C C . GLY A 1 221 ? 0.059 -14.217 2.415 1.00 64.50 221 GLY A C 1
ATOM 1801 O O . GLY A 1 221 ? -0.170 -14.110 3.620 1.00 64.50 221 GLY A O 1
ATOM 1802 N N . PHE A 1 222 ? -0.907 -14.162 1.494 1.00 65.88 222 PHE A N 1
ATOM 1803 C CA . PHE A 1 222 ? -2.340 -14.182 1.791 1.00 65.88 222 PHE A CA 1
ATOM 1804 C C . PHE A 1 222 ? -2.839 -15.608 2.074 1.00 65.88 222 PHE A C 1
ATOM 1806 O O . PHE A 1 222 ? -3.476 -15.836 3.103 1.00 65.88 222 PHE A O 1
ATOM 1813 N N . ALA A 1 223 ? -2.465 -16.585 1.242 1.00 56.56 223 ALA A N 1
ATOM 1814 C CA . ALA A 1 223 ? -2.930 -17.975 1.331 1.00 56.56 223 ALA A CA 1
ATOM 1815 C C . ALA A 1 223 ? -2.423 -18.753 2.565 1.00 56.56 223 ALA A C 1
ATOM 1817 O O . ALA A 1 223 ? -3.101 -19.661 3.048 1.00 56.56 223 ALA A O 1
ATOM 1818 N N . MET A 1 224 ? -1.249 -18.418 3.119 1.00 50.44 224 MET A N 1
ATOM 1819 C CA . MET A 1 224 ? -0.759 -19.066 4.350 1.00 50.44 224 MET A CA 1
ATOM 1820 C C . MET A 1 224 ? -1.623 -18.767 5.586 1.00 50.44 224 MET A C 1
ATOM 1822 O O . MET A 1 224 ? -1.550 -19.508 6.563 1.00 50.44 224 MET A O 1
ATOM 1826 N N . THR A 1 225 ? -2.464 -17.732 5.543 1.00 49.00 225 THR A N 1
ATOM 1827 C CA . THR A 1 225 ? -3.383 -17.385 6.638 1.00 49.00 225 THR A CA 1
ATOM 1828 C C . THR A 1 225 ? -4.583 -18.342 6.717 1.00 49.00 225 THR A C 1
ATOM 1830 O O . THR A 1 225 ? -5.104 -18.564 7.803 1.00 49.00 225 THR A O 1
ATOM 1833 N N . GLU A 1 226 ? -4.978 -18.977 5.605 1.00 43.97 226 GLU A N 1
ATOM 1834 C CA . GLU A 1 226 ? -6.109 -19.924 5.568 1.00 43.97 226 GLU A CA 1
ATOM 1835 C C . GLU A 1 226 ? -5.726 -21.347 6.008 1.00 43.97 226 GLU A C 1
ATOM 1837 O O . GLU A 1 226 ? -6.549 -22.067 6.565 1.00 43.97 226 GLU A O 1
ATOM 1842 N N . LYS A 1 227 ? -4.466 -21.764 5.818 1.00 36.69 227 LYS A N 1
ATOM 1843 C CA . LYS A 1 227 ? -4.001 -23.127 6.161 1.00 36.69 227 LYS A CA 1
ATOM 1844 C C . LYS A 1 227 ? -3.535 -23.308 7.611 1.00 36.69 227 LYS A C 1
ATOM 1846 O O . LYS A 1 227 ? -3.101 -24.396 7.972 1.00 36.69 227 LYS A O 1
ATOM 1851 N N . GLY A 1 228 ? -3.607 -22.263 8.433 1.00 36.53 228 GLY A N 1
ATOM 1852 C CA . GLY A 1 228 ? -3.251 -22.307 9.857 1.00 36.53 228 GLY A CA 1
ATOM 1853 C C . GLY A 1 228 ? -4.425 -22.554 10.810 1.00 36.53 228 GLY A C 1
ATOM 1854 O O . GLY A 1 228 ? -4.221 -22.498 12.019 1.00 36.53 228 GLY A O 1
ATOM 1855 N N . LEU A 1 229 ? -5.636 -22.784 10.289 1.00 34.53 229 LEU A N 1
ATOM 1856 C CA . LEU A 1 229 ? -6.874 -22.936 11.070 1.00 34.53 229 LEU A CA 1
ATOM 1857 C C . LEU A 1 229 ? -7.696 -24.187 10.693 1.00 34.53 229 LEU A C 1
ATOM 1859 O O . LEU A 1 229 ? -8.895 -24.230 10.962 1.00 34.53 229 LEU A O 1
ATOM 1863 N N . SER A 1 230 ? -7.065 -25.205 10.096 1.00 30.36 230 SER A N 1
ATOM 1864 C CA . SER A 1 230 ? -7.659 -26.546 9.954 1.00 30.36 230 SER A CA 1
ATOM 1865 C C . SER A 1 230 ? -7.054 -27.530 10.942 1.00 30.36 230 SER A C 1
ATOM 1867 O O . SER A 1 230 ? -5.810 -27.679 10.876 1.00 30.36 230 SER A O 1
#

Foldseek 3Di:
DDDPPVVLCVAPVSVVVVVCVCVVVVVVVVCVVDPPSVPCVVVCVPDDDDVVVVVVVVVVVVVVVVVVVVVVVPPQVQPQDDPVNLLVVLLVQLQPFLEKEKEEAFFAALVPDDPVCSVSVVSNLVSNLVSLLVVRLYAYEYEHQDPVHDGNLNVSCVSNVNPVVSSVSYHYDDDDPDPFDWIWMAGLQQWIWIWTDDPPDITTHIDRQHPHPVNVCRVVVVVVVVVVPD

Secondary structure (DSSP, 8-state):
----TTTTTTSTTHHHHHHHHHHHHHHHHHHHTSTTHHHHHHHHTTS---HHHHHHHHHHHHHHHHHHHHHTT---------HHHHHHHHHHHHHH-SEEEEEES--B-GGG--GGGHHHHHHHHHHHHHHHHTT-EEEEEEE-S-TTSPBHHHHHHHHTTT-HHHHTTEEEES--S-TTPPPEEEETTSEEEEEEEETTEEEEEEEE-TTSHHHHHHHHHHHTTTTT--

pLDDT: mean 71.99, std 16.06, range [30.36, 94.06]

Radius of gyration: 26.44 Å; chains: 1; bounding box: 68×50×65 Å